Protein AF-A0A2E2AW24-F1 (afdb_monomer)

Nearest PDB structures (foldseek):
  3zg1-assembly1_D  TM=6.190E-01  e=4.604E-01  Cupriavidus metallidurans CH34

Mean predicted aligned error: 17.94 Å

Secondary structure (DSSP, 8-state):
-------------------------PPP----------------------------------S-----S-HHHHHHHHHHHHHHHHHHHHT--HHHHHHHHHHHHHHHHHHHHHHHHHHTTTS-TTS-SS--SS----HHHHHHHHHHHHHHSTT--HHHHHHHHHHHHHHHHHHHHHHHHHHHHHHTT--HHHHHHHHHTTS--

Solvent-accessible surface area (backbone atoms only — not comparable to full-atom values): 13536 Å² total; per-residue (Å²): 140,79,87,85,88,80,90,82,83,84,84,77,87,90,80,79,84,84,80,80,79,81,80,87,79,85,83,86,80,82,93,76,90,89,87,82,89,83,89,84,82,89,88,90,90,85,90,84,89,91,78,91,78,87,77,93,71,96,65,89,78,67,102,70,80,79,89,72,67,55,70,62,60,52,47,52,54,49,48,51,56,50,49,53,53,47,40,62,72,50,70,54,53,76,72,57,38,68,63,45,49,64,42,53,50,50,31,53,49,44,50,48,55,63,49,47,46,62,57,62,78,76,74,49,97,84,66,79,89,85,72,80,80,83,75,84,67,52,69,42,40,46,27,43,50,52,32,48,52,46,72,70,38,85,86,58,48,72,67,60,49,49,55,30,49,51,48,28,51,52,32,46,55,49,53,52,52,53,36,51,52,40,44,50,65,41,53,78,77,47,54,72,70,40,48,53,50,34,34,76,70,64,73,42,131

Foldseek 3Di:
DDDDDDDDDDDDDPDDDPPDDDDDDDDDDDDDDDDDDDDDDDDDDDDDDDDDDDDPDPDDDDPPPDPPDDPVVVVVVVVVVVLVVLCVQQVDDPVLCVVLVVLLVQLVVLVCLLVVLVPVVPDPPDDDPPPPPDPDRDQLNVLSVLLVVLVPDPPRDPVSNVVSVVSNVVSNVVSVVSSVVSLVVSVVSGDPSSQVSCVVVVSHD

Structure (mmCIF, N/CA/C/O backbone):
data_AF-A0A2E2AW24-F1
#
_entry.id   AF-A0A2E2AW24-F1
#
loop_
_atom_site.group_PDB
_atom_site.id
_atom_site.type_symbol
_atom_site.label_atom_id
_atom_site.label_alt_id
_atom_site.label_comp_id
_atom_site.label_asym_id
_atom_site.label_entity_id
_atom_site.label_seq_id
_atom_site.pdbx_PDB_ins_code
_atom_site.Cartn_x
_atom_site.Cartn_y
_atom_site.Cartn_z
_atom_site.occupancy
_atom_site.B_iso_or_equiv
_atom_site.auth_seq_id
_atom_site.auth_comp_id
_atom_site.auth_asym_id
_atom_site.auth_atom_id
_atom_site.pdbx_PDB_model_num
ATOM 1 N N . MET A 1 1 ? -48.166 -56.584 35.765 1.00 41.47 1 MET A N 1
ATOM 2 C CA . MET A 1 1 ? -47.060 -56.767 34.792 1.00 41.47 1 MET A CA 1
ATOM 3 C C . MET A 1 1 ? -47.569 -56.287 33.434 1.00 41.47 1 MET A C 1
ATOM 5 O O . MET A 1 1 ? -48.697 -56.626 33.133 1.00 41.47 1 MET A O 1
ATOM 9 N N . ASN A 1 2 ? -46.932 -55.487 32.580 1.00 39.81 2 ASN A N 1
ATOM 10 C CA . ASN A 1 2 ? -45.583 -54.934 32.447 1.00 39.81 2 ASN A CA 1
ATOM 11 C C . ASN A 1 2 ? -45.706 -53.703 31.509 1.00 39.81 2 ASN A C 1
ATOM 13 O O . ASN A 1 2 ? -46.479 -53.765 30.555 1.00 39.81 2 ASN A O 1
ATOM 17 N N . ARG A 1 3 ? -44.954 -52.611 31.726 1.00 47.81 3 ARG A N 1
ATOM 18 C CA . ARG A 1 3 ? -44.689 -51.611 30.659 1.00 47.81 3 ARG A CA 1
ATOM 19 C C . ARG A 1 3 ? -43.674 -52.206 29.661 1.00 47.81 3 ARG A C 1
ATOM 21 O O . ARG A 1 3 ? -42.929 -53.103 30.056 1.00 47.81 3 ARG A O 1
ATOM 28 N N . PRO A 1 4 ? -43.585 -51.694 28.418 1.00 53.16 4 PRO A N 1
ATOM 29 C CA . PRO A 1 4 ? -42.533 -50.703 28.180 1.00 53.16 4 PRO A CA 1
ATOM 30 C C . PRO A 1 4 ? -42.892 -49.554 27.222 1.00 53.16 4 PRO A C 1
ATOM 32 O O . PRO A 1 4 ? -43.735 -49.637 26.336 1.00 53.16 4 PRO A O 1
ATOM 35 N N . ILE A 1 5 ? -42.167 -48.467 27.462 1.00 52.28 5 ILE A N 1
ATOM 36 C CA . ILE A 1 5 ? -42.097 -47.204 26.734 1.00 52.28 5 ILE A CA 1
ATOM 37 C C . ILE A 1 5 ? -41.117 -47.384 25.569 1.00 52.28 5 ILE A C 1
ATOM 39 O O . ILE A 1 5 ? -39.998 -47.833 25.804 1.00 52.28 5 ILE A O 1
ATOM 43 N N . THR A 1 6 ? -41.463 -46.945 24.356 1.00 57.50 6 THR A N 1
ATOM 44 C CA . THR A 1 6 ? -40.456 -46.616 23.333 1.00 57.50 6 THR A CA 1
ATOM 45 C C . THR A 1 6 ? -40.821 -45.305 22.646 1.00 57.50 6 THR A C 1
ATOM 47 O O . THR A 1 6 ? -41.702 -45.253 21.788 1.00 57.50 6 THR A O 1
ATOM 50 N N . MET A 1 7 ? -40.131 -44.236 23.045 1.00 46.56 7 MET A N 1
ATOM 51 C CA . MET A 1 7 ? -40.076 -42.972 22.318 1.00 46.56 7 MET A CA 1
ATOM 52 C C . MET A 1 7 ? -39.298 -43.187 21.014 1.00 46.56 7 MET A C 1
ATOM 54 O O . MET A 1 7 ? -38.155 -43.637 21.045 1.00 46.56 7 MET A O 1
ATOM 58 N N . LYS A 1 8 ? -39.901 -42.840 19.876 1.00 50.47 8 LYS A N 1
ATOM 59 C CA . LYS A 1 8 ? -39.198 -42.665 18.601 1.00 50.47 8 LYS A CA 1
ATOM 60 C C . LYS A 1 8 ? -39.159 -41.168 18.306 1.00 50.47 8 LYS A C 1
ATOM 62 O O . LYS A 1 8 ? -40.176 -40.560 17.988 1.00 50.47 8 LYS A O 1
ATOM 67 N N . THR A 1 9 ? -37.990 -40.571 18.482 1.00 56.28 9 THR A N 1
ATOM 68 C CA . THR A 1 9 ? -37.665 -39.197 18.093 1.00 56.28 9 THR A CA 1
ATOM 69 C C . THR A 1 9 ? -37.723 -39.048 16.566 1.00 56.28 9 THR A C 1
ATOM 71 O O . THR A 1 9 ? -37.142 -39.878 15.863 1.00 56.28 9 THR A O 1
ATOM 74 N N . PRO A 1 10 ? -38.367 -38.004 16.015 1.00 56.03 10 PRO A N 1
ATOM 75 C CA . PRO A 1 10 ? -38.253 -37.693 14.596 1.00 56.03 10 PRO A CA 1
ATOM 76 C C . PRO A 1 10 ? -36.939 -36.952 14.304 1.00 56.03 10 PRO A C 1
ATOM 78 O O . PRO A 1 10 ? -36.642 -35.901 14.872 1.00 56.03 10 PRO A O 1
ATOM 81 N N . VAL A 1 11 ? -36.154 -37.524 13.391 1.00 54.34 11 VAL A N 1
ATOM 82 C CA . VAL A 1 11 ? -34.937 -36.944 12.813 1.00 54.34 11 VAL A CA 1
ATOM 83 C C . VAL A 1 11 ? -35.338 -35.812 11.861 1.00 54.34 11 VAL A C 1
ATOM 85 O O . VAL A 1 11 ? -35.958 -36.048 10.829 1.00 54.34 11 VAL A O 1
ATOM 88 N N . GLN A 1 12 ? -34.988 -34.576 12.214 1.00 53.19 12 GLN A N 1
ATOM 89 C CA . GLN A 1 12 ? -35.114 -33.395 11.353 1.00 53.19 12 GLN A CA 1
ATOM 90 C C . GLN A 1 12 ? -33.962 -33.370 10.328 1.00 53.19 12 GLN A C 1
ATOM 92 O O . GLN A 1 12 ? -32.799 -33.418 10.746 1.00 53.19 12 GLN A O 1
ATOM 97 N N . PRO A 1 13 ? -34.211 -33.250 9.010 1.00 56.88 13 PRO A N 1
ATOM 98 C CA . PRO A 1 13 ? -33.138 -33.059 8.042 1.00 56.88 13 PRO A CA 1
ATOM 99 C C . PRO A 1 13 ? -32.605 -31.617 8.089 1.00 56.88 13 PRO A C 1
ATOM 101 O O . PRO A 1 13 ? -33.242 -30.660 7.651 1.00 56.88 13 PRO A O 1
ATOM 104 N N . ARG A 1 14 ? -31.384 -31.474 8.611 1.00 55.41 14 ARG A N 1
ATOM 105 C CA . ARG A 1 14 ? -30.547 -30.272 8.531 1.00 55.41 14 ARG A CA 1
ATOM 106 C C . ARG A 1 14 ? -29.918 -30.212 7.136 1.00 55.41 14 ARG A C 1
ATOM 108 O O . ARG A 1 14 ? -28.952 -30.927 6.905 1.00 55.41 14 ARG A O 1
ATOM 115 N N . ASN A 1 15 ? -30.482 -29.410 6.229 1.00 51.44 15 ASN A N 1
ATOM 116 C CA . ASN A 1 15 ? -29.765 -28.656 5.181 1.00 51.44 15 ASN A CA 1
ATOM 117 C C . ASN A 1 15 ? -30.745 -28.057 4.160 1.00 51.44 15 ASN A C 1
ATOM 119 O O . ASN A 1 15 ? -31.150 -28.716 3.206 1.00 51.44 15 ASN A O 1
ATOM 123 N N . GLN A 1 16 ? -31.053 -26.769 4.309 1.00 50.38 16 GLN A N 1
ATOM 124 C CA . GLN A 1 16 ? -31.459 -25.927 3.184 1.00 50.38 16 GLN A CA 1
ATOM 125 C C . GLN A 1 16 ? -30.466 -24.764 3.074 1.00 50.38 16 GLN A C 1
ATOM 127 O O . GLN A 1 16 ? -30.304 -24.028 4.051 1.00 50.38 16 GLN A O 1
ATOM 132 N N . PRO A 1 17 ? -29.781 -24.565 1.933 1.00 51.19 17 PRO A N 1
ATOM 133 C CA . PRO A 1 17 ? -28.984 -23.367 1.732 1.00 51.19 17 PRO A CA 1
ATOM 134 C C . PRO A 1 17 ? -29.911 -22.187 1.416 1.00 51.19 17 PRO A C 1
ATOM 136 O O . PRO A 1 17 ? -30.639 -22.189 0.422 1.00 51.19 17 PRO A O 1
ATOM 139 N N . LEU A 1 18 ? -29.865 -21.165 2.274 1.00 51.75 18 LEU A N 1
ATOM 140 C CA . LEU A 1 18 ? -30.539 -19.884 2.080 1.00 51.75 18 LEU A CA 1
ATOM 141 C C . LEU A 1 18 ? -30.016 -19.221 0.798 1.00 51.75 18 LEU A C 1
ATOM 143 O O . LEU A 1 18 ? -28.929 -18.645 0.767 1.00 51.75 18 LEU A O 1
ATOM 147 N N . ARG A 1 19 ? -30.803 -19.299 -0.277 1.00 47.69 19 ARG A N 1
ATOM 148 C CA . ARG A 1 19 ? -30.601 -18.514 -1.498 1.00 47.69 19 ARG A CA 1
ATOM 149 C C . ARG A 1 19 ? -30.912 -17.046 -1.201 1.00 47.69 19 ARG A C 1
ATOM 151 O O . ARG A 1 19 ? -32.042 -16.599 -1.367 1.00 47.69 19 ARG A O 1
ATOM 158 N N . PHE A 1 20 ? -29.904 -16.293 -0.768 1.00 49.16 20 PHE A N 1
ATOM 159 C CA . PHE A 1 20 ? -29.981 -14.836 -0.685 1.00 49.16 20 PHE A CA 1
ATOM 160 C C . PHE A 1 20 ? -29.919 -14.234 -2.093 1.00 49.16 20 PHE A C 1
ATOM 162 O O . PHE A 1 20 ? -28.856 -14.109 -2.700 1.00 49.16 20 PHE A O 1
ATOM 169 N N . GLN A 1 21 ? -31.087 -13.874 -2.625 1.00 47.72 21 GLN A N 1
ATOM 170 C CA . GLN A 1 21 ? -31.209 -13.069 -3.835 1.00 47.72 21 GLN A CA 1
ATOM 171 C C . GLN A 1 21 ? -30.874 -11.606 -3.512 1.00 47.72 21 GLN A C 1
ATOM 173 O O . GLN A 1 21 ? -31.675 -10.893 -2.911 1.00 47.72 21 GLN A O 1
ATOM 178 N N . TRP A 1 22 ? -29.702 -11.135 -3.937 1.00 40.66 22 TRP A N 1
ATOM 179 C CA . TRP A 1 22 ? -29.380 -9.708 -3.939 1.00 40.66 22 TRP A CA 1
ATOM 180 C C . TRP A 1 22 ? -30.033 -9.036 -5.154 1.00 40.66 22 TRP A C 1
ATOM 182 O O . TRP A 1 22 ? -29.523 -9.108 -6.274 1.00 40.66 22 TRP A O 1
ATOM 192 N N . ARG A 1 23 ? -31.169 -8.359 -4.949 1.00 47.56 23 ARG A N 1
ATOM 193 C CA . ARG A 1 23 ? -31.685 -7.386 -5.924 1.00 47.56 23 ARG A CA 1
ATOM 194 C C . ARG A 1 23 ? -30.818 -6.125 -5.864 1.00 47.56 23 ARG A C 1
ATOM 196 O O . ARG A 1 23 ? -30.729 -5.460 -4.839 1.00 47.56 23 ARG A O 1
ATOM 203 N N . LYS A 1 24 ? -30.189 -5.816 -7.001 1.00 54.41 24 LYS A N 1
ATOM 204 C CA . LYS A 1 24 ? -29.563 -4.533 -7.352 1.00 54.41 24 LYS A CA 1
ATOM 205 C C . LYS A 1 24 ? -30.514 -3.362 -7.094 1.00 54.41 24 LYS A C 1
ATOM 207 O O . LYS A 1 24 ? -31.562 -3.319 -7.727 1.00 54.41 24 LYS A O 1
ATOM 212 N N . THR A 1 25 ? -30.045 -2.347 -6.369 1.00 43.47 25 THR A N 1
ATOM 213 C CA . THR A 1 25 ? -30.321 -0.932 -6.680 1.00 43.47 25 THR A CA 1
ATOM 214 C C . THR A 1 25 ? -29.119 -0.079 -6.263 1.00 43.47 25 THR A C 1
ATOM 216 O O . THR A 1 25 ? -29.003 0.339 -5.115 1.00 43.47 25 THR A O 1
ATOM 219 N N . MET A 1 26 ? -28.202 0.169 -7.202 1.00 37.47 26 MET A N 1
ATOM 220 C CA . MET A 1 26 ? -27.245 1.271 -7.082 1.00 37.47 26 MET A CA 1
ATOM 221 C C . MET A 1 26 ? -27.975 2.584 -7.382 1.00 37.47 26 MET A C 1
ATOM 223 O O . MET A 1 26 ? -28.501 2.750 -8.483 1.00 37.47 26 MET A O 1
ATOM 227 N N . SER A 1 27 ? -27.973 3.515 -6.428 1.00 43.72 27 SER A N 1
ATOM 228 C CA . SER A 1 27 ? -28.293 4.920 -6.684 1.00 43.72 27 SER A CA 1
ATOM 229 C C . SER A 1 27 ? -27.033 5.626 -7.186 1.00 43.72 27 SER A C 1
ATOM 231 O O . SER A 1 27 ? -25.997 5.625 -6.525 1.00 43.72 27 SER A O 1
ATOM 233 N N . LYS A 1 28 ? -27.122 6.183 -8.394 1.00 42.69 28 LYS A N 1
ATOM 234 C CA . LYS A 1 28 ? -26.091 7.002 -9.033 1.00 42.69 28 LYS A CA 1
ATOM 235 C C . LYS A 1 28 ? -26.111 8.393 -8.404 1.00 42.69 28 LYS A C 1
ATOM 237 O O . LYS A 1 28 ? -27.127 9.076 -8.504 1.00 42.69 28 LYS A O 1
ATOM 242 N N . SER A 1 29 ? -24.987 8.873 -7.877 1.00 39.34 29 SER A N 1
ATOM 243 C CA . SER A 1 29 ? -24.841 10.310 -7.628 1.00 39.34 29 SER A CA 1
ATOM 244 C C . SER A 1 29 ? -23.389 10.797 -7.645 1.00 39.34 29 SER A C 1
ATOM 246 O O . SER A 1 29 ? -22.651 10.613 -6.686 1.00 39.34 29 SER A O 1
ATOM 248 N N . LYS A 1 30 ? -23.088 11.505 -8.745 1.00 43.19 30 LYS A N 1
ATOM 249 C CA . LYS A 1 30 ? -22.290 12.741 -8.857 1.00 43.19 30 LYS A CA 1
ATOM 250 C C . LYS A 1 30 ? -20.762 12.627 -8.718 1.00 43.19 30 LYS A C 1
ATOM 252 O O . LYS A 1 30 ? -20.174 12.950 -7.696 1.00 43.19 30 LYS A O 1
ATOM 257 N N . PHE A 1 31 ? -20.139 12.273 -9.843 1.00 43.28 31 PHE A N 1
ATOM 258 C CA . PHE 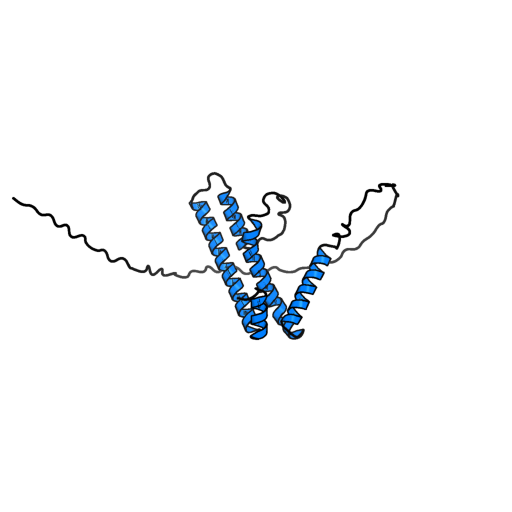A 1 31 ? -18.788 12.699 -10.216 1.00 43.28 31 PHE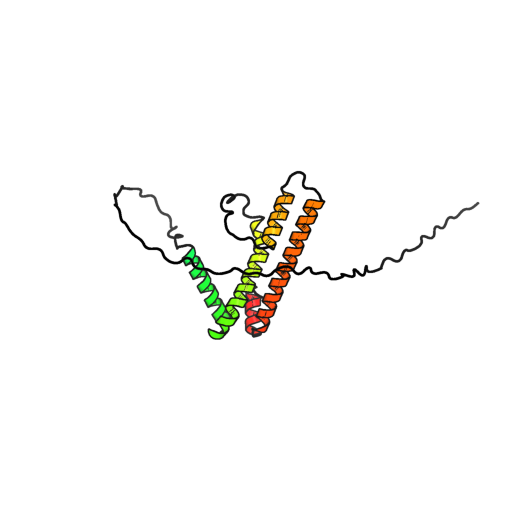 A CA 1
ATOM 259 C C . PHE A 1 31 ? -18.830 14.155 -10.709 1.00 43.28 31 PHE A C 1
ATOM 261 O O . PHE A 1 31 ? -19.366 14.406 -11.784 1.00 43.28 31 PHE A O 1
ATOM 268 N N . THR A 1 32 ? -18.244 15.080 -9.953 1.00 40.88 32 THR A N 1
ATOM 269 C CA . THR A 1 32 ? -17.770 16.407 -10.403 1.00 40.88 32 THR A CA 1
ATOM 270 C C . THR A 1 32 ? -16.652 16.808 -9.432 1.00 40.88 32 THR A C 1
ATOM 272 O O . THR A 1 32 ? -16.916 16.989 -8.250 1.00 40.88 32 THR A O 1
ATOM 275 N N . ALA A 1 33 ? -15.382 16.629 -9.799 1.00 34.41 33 ALA A N 1
ATOM 276 C CA . ALA A 1 33 ? -14.537 17.632 -10.458 1.00 34.41 33 ALA A CA 1
ATOM 277 C C . ALA A 1 33 ? -14.083 18.759 -9.510 1.00 34.41 33 ALA A C 1
ATOM 279 O O . ALA A 1 33 ? -14.847 19.676 -9.250 1.00 34.41 33 ALA A O 1
ATOM 280 N N . MET A 1 34 ? -12.829 18.693 -9.046 1.00 32.31 34 MET A N 1
ATOM 281 C CA . MET A 1 34 ? -11.896 19.832 -8.990 1.00 32.31 34 MET A CA 1
ATOM 282 C C . MET A 1 34 ? -10.541 19.363 -8.451 1.00 32.31 34 MET A C 1
ATOM 284 O O . MET A 1 34 ? -10.350 19.152 -7.258 1.00 32.31 34 MET A O 1
ATOM 288 N N . SER A 1 35 ? -9.602 19.189 -9.371 1.00 34.38 35 SER A N 1
ATOM 289 C CA . SER A 1 35 ? -8.172 19.085 -9.116 1.00 34.38 35 SER A CA 1
ATOM 290 C C . SER A 1 35 ? -7.525 20.110 -10.035 1.00 34.38 35 SER A C 1
ATOM 292 O O . SER A 1 35 ? -7.690 19.997 -11.247 1.00 34.38 35 SER A O 1
ATOM 294 N N . LEU A 1 36 ? -6.851 21.118 -9.479 1.00 36.19 36 LEU A N 1
ATOM 295 C CA . LEU A 1 36 ? -5.774 21.814 -10.178 1.00 36.19 36 LEU A CA 1
ATOM 296 C C . LEU A 1 36 ? -4.892 22.580 -9.182 1.00 36.19 36 LEU A C 1
ATOM 298 O O . LEU A 1 36 ? -5.341 23.483 -8.482 1.00 36.19 36 LEU A O 1
ATOM 302 N N . CYS A 1 37 ? -3.631 22.153 -9.126 1.00 30.28 37 CYS A N 1
ATOM 303 C CA . CYS A 1 37 ? -2.499 22.833 -8.514 1.00 30.28 37 CYS A CA 1
ATOM 304 C C . CYS A 1 37 ? -2.303 24.245 -9.082 1.00 30.28 37 CYS A C 1
ATOM 306 O O . CYS A 1 37 ? -2.488 24.435 -10.279 1.00 30.28 37 CYS A O 1
ATOM 308 N N . ALA A 1 38 ? -1.777 25.163 -8.268 1.00 36.84 38 ALA A N 1
ATOM 309 C CA . ALA A 1 38 ? -0.500 25.844 -8.536 1.00 36.84 38 ALA A CA 1
ATOM 310 C C . ALA A 1 38 ? -0.245 26.938 -7.484 1.00 36.84 38 ALA A C 1
ATOM 312 O O . ALA A 1 38 ? -0.707 28.068 -7.602 1.00 36.84 38 ALA A O 1
ATOM 313 N N . LEU A 1 39 ? 0.532 26.583 -6.461 1.00 44.00 39 LEU A N 1
ATOM 314 C CA . LEU A 1 39 ? 1.359 27.514 -5.696 1.00 44.00 39 LEU A CA 1
ATOM 315 C C . LEU A 1 39 ? 2.673 27.682 -6.467 1.00 44.00 39 LEU A C 1
ATOM 317 O O . LEU A 1 39 ? 3.335 26.678 -6.727 1.00 44.00 39 LEU A O 1
ATOM 321 N N . LEU A 1 40 ? 3.068 28.915 -6.797 1.00 36.53 40 LEU A N 1
ATOM 322 C CA . LEU A 1 40 ? 4.421 29.233 -7.261 1.00 36.53 40 LEU A CA 1
ATOM 323 C C . LEU A 1 40 ? 4.917 30.576 -6.695 1.00 36.53 40 LEU A C 1
ATOM 325 O O . LEU A 1 40 ? 4.264 31.605 -6.835 1.00 36.53 40 LEU A O 1
ATOM 329 N N . CYS A 1 41 ? 6.136 30.490 -6.147 1.00 33.44 41 CYS A N 1
ATOM 330 C CA . CYS A 1 41 ? 7.214 31.490 -6.124 1.00 33.44 41 CYS A CA 1
ATOM 331 C C . CYS A 1 41 ? 7.256 32.593 -5.043 1.00 33.44 41 CYS A C 1
ATOM 333 O O . CYS A 1 41 ? 6.843 33.730 -5.230 1.00 33.44 41 CYS A O 1
ATOM 335 N N . VAL A 1 42 ? 7.915 32.203 -3.942 1.00 48.97 42 VAL A N 1
ATOM 336 C CA . VAL A 1 42 ? 9.020 32.860 -3.195 1.00 48.97 42 VAL A CA 1
ATOM 337 C C . VAL A 1 42 ? 9.757 34.011 -3.908 1.00 48.97 42 VAL A C 1
ATOM 339 O O . VAL A 1 42 ? 10.064 33.851 -5.082 1.00 48.97 42 VAL A O 1
ATOM 342 N N . LEU A 1 43 ? 10.167 35.049 -3.144 1.00 39.09 43 LEU A N 1
ATOM 343 C CA . LEU A 1 43 ? 11.412 35.868 -3.256 1.00 39.09 43 LEU A CA 1
ATOM 344 C C . LEU A 1 43 ? 11.570 36.751 -1.972 1.00 39.09 43 LEU A C 1
ATOM 346 O O . LEU A 1 43 ? 10.755 37.635 -1.746 1.00 39.09 43 LEU A O 1
ATOM 350 N N . THR A 1 44 ? 12.337 36.341 -0.943 1.00 43.44 44 THR A N 1
ATOM 351 C CA . THR A 1 44 ? 13.721 36.736 -0.519 1.00 43.44 44 THR A CA 1
ATOM 352 C C . THR A 1 44 ? 13.982 38.179 -0.026 1.00 43.44 44 THR A C 1
ATOM 354 O O . THR A 1 44 ? 13.825 39.109 -0.807 1.00 43.44 44 THR A O 1
ATOM 357 N N . ALA A 1 45 ? 14.565 38.314 1.190 1.00 37.12 45 ALA A N 1
ATOM 358 C CA . ALA A 1 45 ? 15.899 38.911 1.500 1.00 37.12 45 ALA A CA 1
ATOM 359 C C . ALA A 1 45 ? 15.983 39.797 2.781 1.00 37.12 45 ALA A C 1
ATOM 361 O O . ALA A 1 45 ? 15.111 40.623 3.021 1.00 37.12 45 ALA A O 1
ATOM 362 N N . GLY A 1 46 ? 17.098 39.678 3.536 1.00 39.19 46 GLY A N 1
ATOM 363 C CA . GLY A 1 46 ? 17.604 40.664 4.529 1.00 39.19 46 GLY A CA 1
ATOM 364 C C . GLY A 1 46 ? 18.006 40.065 5.897 1.00 39.19 46 GLY A C 1
ATOM 365 O O . GLY A 1 46 ? 17.150 39.905 6.753 1.00 39.19 46 GLY A O 1
ATOM 366 N N . ILE A 1 47 ? 19.199 39.469 6.069 1.00 47.12 47 ILE A N 1
ATOM 367 C CA . ILE A 1 47 ? 20.477 40.021 6.610 1.00 47.12 47 ILE A CA 1
ATOM 368 C C . ILE A 1 47 ? 20.391 40.615 8.036 1.00 47.12 47 ILE A C 1
ATOM 370 O O . ILE A 1 47 ? 19.751 41.641 8.232 1.00 47.12 47 ILE A O 1
ATOM 374 N N . GLY A 1 48 ? 21.167 40.064 8.990 1.00 37.47 48 GLY A N 1
ATOM 375 C CA . GLY A 1 48 ? 21.526 40.786 10.222 1.00 37.47 48 GLY A CA 1
ATOM 376 C C . GLY A 1 48 ? 22.235 39.993 11.337 1.00 37.47 48 GLY A C 1
ATOM 377 O O . GLY A 1 48 ? 21.577 39.316 12.112 1.00 37.47 48 GLY A O 1
ATOM 378 N N . LEU A 1 49 ? 23.553 40.214 11.449 1.00 49.50 49 LEU A N 1
ATOM 379 C CA . LEU A 1 49 ? 24.426 40.197 12.644 1.00 49.50 49 LEU A CA 1
ATOM 380 C C . LEU A 1 49 ? 24.744 38.894 13.418 1.00 49.50 49 LEU A C 1
ATOM 382 O O . LEU A 1 49 ? 23.914 38.300 14.098 1.00 49.50 49 LEU A O 1
ATOM 386 N N . GLN A 1 50 ? 26.044 38.567 13.429 1.00 39.41 50 GLN A N 1
ATOM 387 C CA . GLN A 1 50 ? 26.715 37.647 14.352 1.00 39.41 50 GLN A CA 1
ATOM 388 C C . GLN A 1 50 ? 27.256 38.380 15.595 1.00 39.41 50 GLN A C 1
ATOM 390 O O . GLN A 1 50 ? 27.878 39.435 15.480 1.00 39.41 50 GLN A O 1
ATOM 395 N N . LEU A 1 51 ? 27.114 37.749 16.763 1.00 43.38 51 LEU A N 1
ATOM 396 C CA . LEU A 1 51 ? 27.943 37.955 17.956 1.00 43.38 51 LEU A CA 1
ATOM 397 C C . LEU A 1 51 ? 28.514 36.581 18.361 1.00 43.38 51 LEU A C 1
ATOM 399 O O . LEU A 1 51 ? 27.732 35.634 18.462 1.00 43.38 51 LEU A O 1
ATOM 403 N N . PRO A 1 52 ? 29.831 36.422 18.593 1.00 43.88 52 PRO A N 1
ATOM 404 C CA . PRO A 1 52 ? 30.381 35.169 19.092 1.00 43.88 52 PRO A CA 1
ATOM 405 C C . PRO A 1 52 ? 30.281 35.145 20.622 1.00 43.88 52 PRO A C 1
ATOM 407 O O . PRO A 1 52 ? 31.040 35.821 21.314 1.00 43.88 52 PRO A O 1
ATOM 410 N N . THR A 1 53 ? 29.356 34.360 21.173 1.00 46.97 53 THR A N 1
ATOM 411 C CA . THR A 1 53 ? 29.416 33.964 22.584 1.00 46.97 53 THR A CA 1
ATOM 412 C C . THR A 1 53 ? 30.213 32.671 22.709 1.00 46.97 53 THR A C 1
ATOM 414 O O . THR A 1 53 ? 29.926 31.651 22.084 1.00 46.97 53 THR A O 1
ATOM 417 N N . ALA A 1 54 ? 31.273 32.752 23.507 1.00 46.00 54 ALA A N 1
ATOM 418 C CA . ALA A 1 54 ? 32.158 31.656 23.843 1.00 46.00 54 ALA A CA 1
ATOM 419 C C . ALA A 1 54 ? 31.395 30.486 24.485 1.00 46.00 54 ALA A C 1
ATOM 421 O O . ALA A 1 54 ? 30.647 30.674 25.442 1.00 46.00 54 ALA A O 1
ATOM 422 N N . THR A 1 55 ? 31.665 29.266 24.021 1.00 47.88 55 THR A N 1
ATOM 423 C CA . THR A 1 55 ? 31.480 28.056 24.827 1.00 47.88 55 THR A CA 1
ATOM 424 C C . THR A 1 55 ? 32.756 27.227 24.757 1.00 47.88 55 THR A C 1
ATOM 426 O O . THR A 1 55 ? 33.004 26.471 23.825 1.00 47.88 55 THR A O 1
ATOM 429 N N . ALA A 1 56 ? 33.598 27.395 25.775 1.00 48.34 56 ALA A N 1
ATOM 430 C CA . ALA A 1 56 ? 34.507 26.344 26.186 1.00 48.34 56 ALA A CA 1
ATOM 431 C C . ALA A 1 56 ? 33.658 25.278 26.888 1.00 48.34 56 ALA A C 1
ATOM 433 O O . ALA A 1 56 ? 33.173 25.503 27.994 1.00 48.34 56 ALA A O 1
ATOM 434 N N . GLN A 1 57 ? 33.442 24.134 26.243 1.00 42.62 57 GLN A N 1
ATOM 435 C CA . GLN A 1 57 ? 33.106 22.908 26.957 1.00 42.62 57 GLN A CA 1
ATOM 436 C C . GLN A 1 57 ? 33.623 21.705 26.175 1.00 42.62 57 GLN A C 1
ATOM 438 O O . GLN A 1 57 ? 32.916 21.053 25.411 1.00 42.62 57 GLN A O 1
ATOM 443 N N . GLU A 1 58 ? 34.895 21.423 26.425 1.00 45.72 58 GLU A N 1
ATOM 444 C CA . GLU A 1 58 ? 35.491 20.106 26.298 1.00 45.72 58 GLU A CA 1
ATOM 445 C C . GLU A 1 58 ? 34.657 19.111 27.118 1.00 45.72 58 GLU A C 1
ATOM 447 O O . GLU A 1 58 ? 34.733 19.035 28.344 1.00 45.72 58 GLU A O 1
ATOM 452 N N . ARG A 1 59 ? 33.781 18.383 26.429 1.00 39.25 59 ARG A N 1
ATOM 453 C CA . ARG A 1 59 ? 33.137 17.171 26.930 1.00 39.25 59 ARG A CA 1
ATOM 454 C C . ARG A 1 59 ? 33.134 16.156 25.803 1.00 39.25 59 ARG A C 1
ATOM 456 O O . ARG A 1 59 ? 32.237 16.157 24.971 1.00 39.25 59 ARG A O 1
ATOM 463 N N . ASN A 1 60 ? 34.183 15.337 25.792 1.00 42.72 60 ASN A N 1
ATOM 464 C CA . ASN A 1 60 ? 34.152 13.915 25.456 1.00 42.72 60 ASN A CA 1
ATOM 465 C C . ASN A 1 60 ? 32.971 13.498 24.551 1.00 42.72 60 ASN A C 1
ATOM 467 O O . ASN A 1 60 ? 31.967 12.958 25.020 1.00 42.72 60 ASN A O 1
ATOM 471 N N . ALA A 1 61 ? 33.077 13.798 23.255 1.00 41.94 61 ALA A N 1
ATOM 472 C CA . ALA A 1 61 ? 32.155 13.297 22.250 1.00 41.94 61 ALA A CA 1
ATOM 473 C C . ALA A 1 61 ? 32.591 11.873 21.887 1.00 41.94 61 ALA A C 1
ATOM 475 O O . ALA A 1 61 ? 33.552 11.673 21.145 1.00 41.94 61 ALA A O 1
ATOM 476 N N . GLY A 1 62 ? 31.898 10.875 22.440 1.00 42.88 62 GLY A N 1
ATOM 477 C CA . GLY A 1 62 ? 32.011 9.496 21.975 1.00 42.88 62 GLY A CA 1
ATOM 478 C C . GLY A 1 62 ? 31.702 9.388 20.471 1.00 42.88 62 GLY A C 1
ATOM 479 O O . GLY A 1 62 ? 31.100 10.302 19.902 1.00 42.88 62 GLY A O 1
ATOM 480 N N . PRO A 1 63 ? 32.092 8.288 19.803 1.00 45.19 63 PRO A N 1
ATOM 481 C CA . PRO A 1 63 ? 31.850 8.079 18.377 1.00 45.19 63 PRO A CA 1
ATOM 482 C C . PRO A 1 63 ? 30.345 7.942 18.091 1.00 45.19 63 PRO A C 1
ATOM 484 O O . PRO A 1 63 ? 29.776 6.857 18.030 1.00 45.19 63 PRO A O 1
ATOM 487 N N . GLY A 1 64 ? 29.695 9.089 17.941 1.00 49.16 64 GLY A N 1
ATOM 488 C CA . GLY A 1 64 ? 28.296 9.275 17.581 1.00 49.16 64 GLY A CA 1
ATOM 489 C C . GLY A 1 64 ? 28.153 10.492 16.671 1.00 49.16 64 GLY A C 1
ATOM 490 O O . GLY A 1 64 ? 27.221 11.273 16.829 1.00 49.16 64 GLY A O 1
ATOM 491 N N . GLY A 1 65 ? 29.119 10.682 15.769 1.00 42.78 65 GLY A N 1
ATOM 492 C CA . GLY A 1 65 ? 29.065 11.698 14.726 1.00 42.78 65 GLY A CA 1
ATOM 493 C C . GLY A 1 65 ? 27.964 11.377 13.715 1.00 42.78 65 GLY A C 1
ATOM 494 O O . GLY A 1 65 ? 27.827 10.240 13.268 1.00 42.78 65 GLY A O 1
ATOM 495 N N . ASP A 1 66 ? 27.184 12.400 13.382 1.00 49.34 66 ASP A N 1
ATOM 496 C CA . ASP A 1 66 ? 26.327 12.471 12.201 1.00 49.34 66 ASP A CA 1
ATOM 497 C C . ASP A 1 66 ? 25.222 11.412 12.043 1.00 49.34 66 ASP A C 1
ATOM 499 O O . ASP A 1 66 ? 25.258 10.522 11.195 1.00 49.34 66 ASP A O 1
ATOM 503 N N . ARG A 1 67 ? 24.101 11.617 12.745 1.00 51.09 67 ARG A N 1
ATOM 504 C CA . ARG A 1 67 ? 22.774 11.241 12.203 1.00 51.09 67 ARG A CA 1
ATOM 505 C C . ARG A 1 67 ? 21.969 12.468 11.773 1.00 51.09 67 ARG A C 1
ATOM 507 O O . ARG A 1 67 ? 20.750 12.493 11.902 1.00 51.09 67 ARG A O 1
ATOM 514 N N . GLY A 1 68 ? 22.674 13.483 11.279 1.00 45.94 68 GLY A N 1
ATOM 515 C CA . GLY A 1 68 ? 22.132 14.768 10.840 1.00 45.94 68 GLY A CA 1
ATOM 516 C C . GLY A 1 68 ? 22.053 14.939 9.323 1.00 45.94 68 GLY A C 1
ATOM 517 O O . GLY A 1 68 ? 21.951 16.066 8.858 1.00 45.94 68 GLY A O 1
ATOM 518 N N . GLY A 1 69 ? 22.098 13.866 8.527 1.00 57.31 69 GLY A N 1
ATOM 519 C CA . GLY A 1 69 ? 21.709 13.981 7.120 1.00 57.31 69 GLY A CA 1
ATOM 520 C C . GLY A 1 69 ? 20.245 14.419 7.037 1.00 57.31 69 GLY A C 1
ATOM 521 O O . GLY A 1 69 ? 19.408 13.835 7.734 1.00 57.31 69 GLY A O 1
ATOM 522 N N . ASN A 1 70 ? 19.937 15.428 6.211 1.00 72.25 70 ASN A N 1
ATOM 523 C CA . ASN A 1 70 ? 18.568 15.876 5.954 1.00 72.25 70 ASN A CA 1
ATOM 524 C C . ASN A 1 70 ? 17.674 14.637 5.756 1.00 72.25 70 ASN A C 1
ATOM 526 O O . ASN A 1 70 ? 17.964 13.763 4.937 1.00 72.25 70 ASN A O 1
ATOM 530 N N . ARG A 1 71 ? 16.629 14.491 6.579 1.00 69.75 71 ARG A N 1
ATOM 531 C CA . ARG A 1 71 ? 15.785 13.281 6.612 1.00 69.75 71 ARG A CA 1
ATOM 532 C C . ARG A 1 71 ? 15.188 12.978 5.237 1.00 69.75 71 ARG A C 1
ATOM 534 O O . ARG A 1 71 ? 14.917 11.820 4.920 1.00 69.75 71 ARG A O 1
ATOM 541 N N . GLU A 1 72 ? 14.977 14.025 4.453 1.00 73.94 72 GLU A N 1
ATOM 542 C CA . GLU A 1 72 ? 14.544 13.966 3.066 1.00 73.94 72 GLU A CA 1
ATOM 543 C C . GLU A 1 72 ? 15.633 13.399 2.150 1.00 73.94 72 GLU A C 1
ATOM 545 O O . GLU A 1 72 ? 15.389 12.390 1.493 1.00 73.94 72 GLU A O 1
ATOM 550 N N . ASP A 1 73 ? 16.858 13.923 2.208 1.00 83.50 73 ASP A N 1
ATOM 551 C CA . ASP A 1 73 ? 18.004 13.396 1.455 1.00 83.50 73 ASP A CA 1
ATOM 552 C C . ASP A 1 73 ? 18.275 11.924 1.787 1.00 83.50 73 ASP A C 1
ATOM 554 O O . ASP A 1 73 ? 18.563 11.116 0.904 1.00 83.50 73 ASP A O 1
ATOM 558 N N . MET A 1 74 ? 18.151 11.535 3.059 1.00 81.25 74 MET A N 1
ATOM 559 C CA . MET A 1 74 ? 18.310 10.141 3.476 1.00 81.25 74 MET A CA 1
ATOM 560 C C . MET A 1 74 ? 17.220 9.241 2.877 1.00 81.25 74 MET A C 1
ATOM 562 O O . MET A 1 74 ? 17.510 8.114 2.470 1.00 81.25 74 MET A O 1
ATOM 566 N N . ARG A 1 75 ? 15.975 9.731 2.788 1.00 79.69 75 ARG A N 1
ATOM 567 C CA . ARG A 1 75 ? 14.869 9.013 2.135 1.00 79.69 75 ARG A CA 1
ATOM 568 C C . ARG A 1 75 ? 15.081 8.911 0.636 1.00 79.69 75 ARG A C 1
ATOM 570 O O . ARG A 1 75 ? 14.914 7.819 0.106 1.00 79.69 75 ARG A O 1
ATOM 577 N N . ALA A 1 76 ? 15.472 10.000 -0.017 1.00 86.44 76 ALA A N 1
ATOM 578 C CA . ALA A 1 76 ? 15.745 10.024 -1.447 1.00 86.44 76 ALA A CA 1
ATOM 579 C C . ALA A 1 76 ? 16.876 9.049 -1.803 1.00 86.44 76 ALA A C 1
ATOM 581 O O . ALA A 1 76 ? 16.700 8.191 -2.661 1.00 86.44 76 ALA A O 1
ATOM 582 N N . ARG A 1 77 ? 17.989 9.071 -1.057 1.00 88.62 77 ARG A N 1
ATOM 583 C CA . ARG A 1 77 ? 19.104 8.122 -1.236 1.00 88.62 77 ARG A CA 1
ATOM 584 C C . ARG A 1 77 ? 18.696 6.676 -0.975 1.00 88.62 77 ARG A C 1
ATOM 586 O O . ARG A 1 77 ? 19.190 5.761 -1.628 1.00 88.62 77 ARG A O 1
ATOM 593 N N . TRP A 1 78 ? 17.832 6.438 0.011 1.00 85.69 78 TRP A N 1
ATOM 594 C CA . TRP A 1 78 ? 17.315 5.095 0.267 1.00 85.69 78 TRP A CA 1
ATOM 595 C C . TRP A 1 78 ? 16.409 4.616 -0.870 1.00 85.69 78 TRP A C 1
ATOM 597 O O . TRP A 1 78 ? 16.562 3.482 -1.309 1.00 85.69 78 TRP A O 1
ATOM 607 N N . GLN A 1 79 ? 15.526 5.481 -1.375 1.00 83.75 79 GLN A N 1
ATOM 608 C CA . GLN A 1 79 ? 14.661 5.185 -2.517 1.00 83.75 79 GLN A CA 1
ATOM 609 C C . GLN A 1 79 ? 15.482 4.883 -3.769 1.00 83.75 79 GLN A C 1
ATOM 611 O O . GLN A 1 79 ? 15.290 3.820 -4.342 1.00 83.75 79 GLN A O 1
ATOM 616 N N . GLN A 1 80 ? 16.452 5.733 -4.116 1.00 87.69 80 GLN A N 1
ATOM 617 C CA . GLN A 1 80 ? 17.352 5.510 -5.254 1.00 87.69 80 GLN A CA 1
ATOM 618 C C . GLN A 1 80 ? 18.049 4.150 -5.164 1.00 87.69 80 GLN A C 1
ATOM 620 O O . GLN A 1 80 ? 17.937 3.339 -6.071 1.00 87.69 80 GLN A O 1
ATOM 625 N N . ARG A 1 81 ? 18.662 3.826 -4.017 1.00 88.44 81 ARG A N 1
ATOM 626 C CA . ARG A 1 81 ? 19.317 2.519 -3.836 1.00 88.44 81 ARG A CA 1
ATOM 627 C C . ARG A 1 81 ? 18.362 1.333 -3.953 1.00 88.44 81 ARG A C 1
ATOM 629 O O . ARG A 1 81 ? 18.784 0.260 -4.374 1.00 88.44 81 ARG A O 1
ATOM 636 N N . MET A 1 82 ? 17.112 1.488 -3.523 1.00 85.81 82 MET A N 1
ATOM 637 C CA . MET A 1 82 ? 16.097 0.447 -3.685 1.00 85.81 82 MET A CA 1
ATOM 638 C C . MET A 1 82 ? 15.695 0.288 -5.152 1.00 85.81 82 MET A C 1
ATOM 640 O O . MET A 1 82 ? 15.548 -0.842 -5.607 1.00 85.81 82 MET A O 1
ATOM 644 N N . GLU A 1 83 ? 15.543 1.394 -5.881 1.00 87.62 83 GLU A N 1
ATOM 645 C CA . GLU A 1 83 ? 15.235 1.390 -7.313 1.00 87.62 83 GLU A CA 1
ATOM 646 C C . GLU A 1 83 ? 16.371 0.764 -8.126 1.00 87.62 83 GLU A C 1
ATOM 648 O O . GLU A 1 83 ? 16.107 -0.147 -8.906 1.00 87.62 83 GLU A O 1
ATOM 653 N N . ASP A 1 84 ? 17.625 1.153 -7.884 1.00 89.88 84 ASP A N 1
ATOM 654 C CA . ASP A 1 84 ? 18.793 0.607 -8.589 1.00 89.88 84 ASP A CA 1
ATOM 655 C C . ASP A 1 84 ? 18.918 -0.907 -8.382 1.00 89.88 84 ASP A C 1
ATOM 657 O O . ASP A 1 84 ? 19.028 -1.668 -9.344 1.00 89.88 84 ASP A O 1
ATOM 661 N N . ARG A 1 85 ? 18.801 -1.371 -7.127 1.00 89.25 85 ARG A N 1
ATOM 662 C CA . ARG A 1 85 ? 18.808 -2.810 -6.809 1.00 89.25 85 ARG A CA 1
ATOM 663 C C . ARG A 1 85 ? 17.674 -3.560 -7.492 1.00 89.25 85 ARG A C 1
ATOM 665 O O . ARG A 1 85 ? 17.839 -4.718 -7.865 1.00 89.25 85 ARG A O 1
ATOM 672 N N . MET A 1 86 ? 16.512 -2.927 -7.616 1.00 89.94 86 MET A N 1
ATOM 673 C CA . MET A 1 86 ? 15.356 -3.542 -8.251 1.00 89.94 86 MET A CA 1
ATOM 674 C C . MET A 1 86 ? 15.536 -3.627 -9.765 1.00 89.94 86 MET A C 1
ATOM 676 O O . MET A 1 86 ? 15.297 -4.689 -10.331 1.00 89.94 86 MET A O 1
ATOM 680 N N . LYS A 1 87 ? 16.014 -2.559 -10.412 1.00 90.75 87 LYS A N 1
ATOM 681 C CA . LYS A 1 87 ? 16.351 -2.573 -11.840 1.00 90.75 87 LYS A CA 1
ATOM 682 C C . LYS A 1 87 ? 17.375 -3.658 -12.165 1.00 90.75 87 LYS A C 1
ATOM 684 O O . LYS A 1 87 ? 17.161 -4.439 -13.088 1.00 90.75 87 LYS A O 1
ATOM 689 N N . GLU A 1 88 ? 18.443 -3.746 -11.373 1.00 91.06 88 GLU A N 1
ATOM 690 C CA . GLU A 1 88 ? 19.499 -4.747 -11.547 1.00 91.06 88 GLU A CA 1
ATOM 691 C C . GLU A 1 88 ? 18.964 -6.177 -11.378 1.00 91.06 88 GLU A C 1
ATOM 693 O O . GLU A 1 88 ? 19.212 -7.041 -12.221 1.00 91.06 88 GLU A O 1
ATOM 698 N N . ALA A 1 89 ? 18.168 -6.426 -10.333 1.00 90.06 89 ALA A N 1
ATOM 699 C CA . ALA A 1 89 ? 17.584 -7.741 -10.074 1.00 90.06 89 ALA A CA 1
ATOM 700 C C . ALA A 1 89 ? 16.581 -8.173 -11.157 1.00 90.06 89 ALA A C 1
ATOM 702 O O . ALA A 1 89 ? 16.538 -9.346 -11.530 1.00 90.06 89 ALA A O 1
ATOM 703 N N . LEU A 1 90 ? 15.784 -7.232 -11.672 1.00 92.38 90 LEU A N 1
ATOM 704 C CA . LEU A 1 90 ? 14.797 -7.493 -12.722 1.00 92.38 90 LEU A CA 1
ATOM 705 C C . LEU A 1 90 ? 15.406 -7.515 -14.130 1.00 92.38 90 LEU A C 1
ATOM 707 O O . LEU A 1 90 ? 14.741 -7.990 -15.051 1.00 92.38 90 LEU A O 1
ATOM 711 N N . LYS A 1 91 ? 16.650 -7.037 -14.290 1.00 92.56 91 LYS A N 1
ATOM 712 C CA . LYS A 1 91 ? 17.363 -6.913 -15.573 1.00 92.56 91 LYS A CA 1
ATOM 713 C C . LYS A 1 91 ? 16.525 -6.199 -16.642 1.00 92.56 91 LYS A C 1
ATOM 715 O O . LYS A 1 91 ? 16.468 -6.641 -17.784 1.00 92.56 91 LYS A O 1
ATOM 720 N N . VAL A 1 92 ? 15.843 -5.133 -16.232 1.00 91.75 92 VAL A N 1
ATOM 721 C CA . VAL A 1 92 ? 14.924 -4.342 -17.068 1.00 91.75 92 VAL A CA 1
ATOM 722 C C . VAL A 1 92 ? 15.644 -3.171 -17.720 1.00 91.75 92 VAL A C 1
ATOM 724 O O . VAL A 1 92 ? 16.544 -2.586 -17.113 1.00 91.75 92 VAL A O 1
ATOM 727 N N . THR A 1 93 ? 15.227 -2.801 -18.930 1.00 90.94 93 THR A N 1
ATOM 7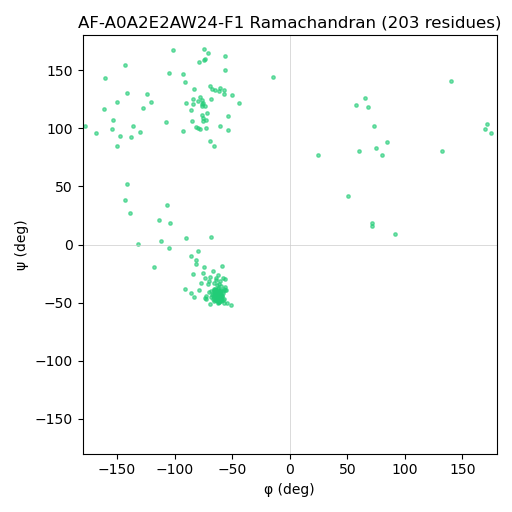28 C CA . THR A 1 93 ? 15.696 -1.556 -19.562 1.00 90.94 93 THR A CA 1
ATOM 729 C C . THR A 1 93 ? 15.037 -0.329 -18.926 1.00 90.94 93 THR A C 1
ATOM 731 O O . THR A 1 93 ? 14.073 -0.446 -18.162 1.00 90.94 93 THR A O 1
ATOM 734 N N . ASP A 1 94 ? 15.532 0.874 -19.231 1.00 89.38 94 ASP A N 1
ATOM 735 C CA . ASP A 1 94 ? 14.922 2.111 -18.728 1.00 89.38 94 ASP A CA 1
ATOM 736 C C . ASP A 1 94 ? 13.507 2.331 -19.290 1.00 89.38 94 ASP A C 1
ATOM 738 O O . ASP A 1 94 ? 12.624 2.824 -18.580 1.00 89.38 94 ASP A O 1
ATOM 742 N N . GLU A 1 95 ? 13.253 1.897 -20.527 1.00 90.62 95 GLU A N 1
ATOM 743 C CA . GLU A 1 95 ? 11.932 1.937 -21.153 1.00 90.62 95 GLU A CA 1
ATOM 744 C C . GLU A 1 95 ? 10.955 0.998 -20.438 1.00 90.62 95 GLU A C 1
ATOM 746 O O . GLU A 1 95 ? 9.860 1.421 -20.060 1.00 90.62 95 GLU A O 1
ATOM 751 N N . GLU A 1 96 ? 11.354 -0.251 -20.183 1.00 91.69 96 GLU A N 1
ATOM 752 C CA . GLU A 1 96 ? 10.535 -1.213 -19.434 1.00 91.69 96 GLU A CA 1
ATOM 753 C C . GLU A 1 96 ? 10.296 -0.740 -17.998 1.00 91.69 96 GLU A C 1
ATOM 755 O O . GLU A 1 96 ? 9.179 -0.818 -17.474 1.00 91.69 96 GLU A O 1
ATOM 760 N N . TRP A 1 97 ? 11.327 -0.180 -17.365 1.00 92.50 97 TRP A N 1
ATOM 761 C CA . TRP A 1 97 ? 11.221 0.364 -16.020 1.00 92.50 97 TRP A CA 1
ATOM 762 C C . TRP A 1 97 ? 10.201 1.497 -15.930 1.00 92.50 97 TRP A C 1
ATOM 764 O O . TRP A 1 97 ? 9.429 1.533 -14.973 1.00 92.50 97 TRP A O 1
ATOM 774 N N . SER A 1 98 ? 10.130 2.380 -16.931 1.00 93.69 98 SER A N 1
ATOM 775 C CA . SER A 1 98 ? 9.147 3.473 -16.955 1.00 93.69 98 SER A CA 1
ATOM 776 C C . SER A 1 98 ? 7.692 2.976 -16.887 1.00 93.69 98 SER A C 1
ATOM 778 O O . SER A 1 98 ? 6.824 3.647 -16.322 1.00 93.69 98 SER A O 1
ATOM 780 N N . VAL A 1 99 ? 7.430 1.764 -17.394 1.00 95.19 99 VAL A N 1
ATOM 781 C CA . VAL A 1 99 ? 6.116 1.108 -17.367 1.00 95.19 99 VAL A CA 1
ATOM 782 C C . VAL A 1 99 ? 5.897 0.339 -16.060 1.00 95.19 99 VAL A C 1
ATOM 784 O O . VAL A 1 99 ? 4.809 0.397 -15.474 1.00 95.19 99 VAL A O 1
ATOM 787 N N . LEU A 1 100 ? 6.919 -0.374 -15.576 1.00 94.88 100 LEU A N 1
ATOM 788 C CA . LEU A 1 100 ? 6.819 -1.243 -14.399 1.00 94.88 100 LEU A CA 1
ATOM 789 C C . LEU A 1 100 ? 6.873 -0.477 -13.072 1.00 94.88 100 LEU A C 1
ATOM 791 O O . LEU A 1 100 ? 6.109 -0.793 -12.155 1.00 94.88 100 LEU A O 1
ATOM 795 N N . GLN A 1 101 ? 7.706 0.560 -12.961 1.00 93.69 101 GLN A N 1
ATOM 796 C CA . GLN A 1 101 ? 7.884 1.359 -11.744 1.00 93.69 101 GLN A CA 1
ATOM 797 C C . GLN A 1 101 ? 6.555 1.855 -11.147 1.00 93.69 101 GLN A C 1
ATOM 799 O O . GLN A 1 101 ? 6.316 1.599 -9.962 1.00 93.69 101 GLN A O 1
ATOM 804 N N . PRO A 1 102 ? 5.638 2.509 -11.894 1.00 95.75 102 PRO A N 1
ATOM 805 C CA . PRO A 1 102 ? 4.377 2.970 -11.311 1.00 95.75 102 PRO A CA 1
ATOM 806 C C . PRO A 1 102 ? 3.478 1.817 -10.835 1.00 95.75 102 PRO A C 1
ATOM 808 O O . PRO A 1 102 ? 2.725 1.981 -9.872 1.00 95.75 102 PRO A O 1
ATOM 811 N N . ARG A 1 103 ? 3.560 0.632 -11.456 1.00 96.88 103 ARG A N 1
ATOM 812 C CA . ARG A 1 103 ? 2.801 -0.563 -11.047 1.00 96.88 103 ARG A CA 1
ATOM 813 C C . ARG A 1 103 ? 3.364 -1.168 -9.765 1.00 96.88 103 ARG A C 1
ATOM 815 O O . ARG A 1 103 ? 2.602 -1.434 -8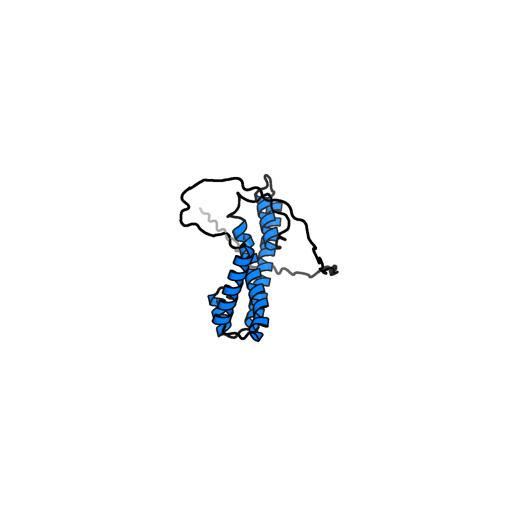.836 1.00 96.88 103 ARG A O 1
ATOM 822 N N . ILE A 1 104 ? 4.686 -1.307 -9.686 1.00 95.44 104 ILE A N 1
ATOM 823 C CA . ILE A 1 104 ? 5.389 -1.792 -8.494 1.00 95.44 104 ILE A CA 1
ATOM 824 C C . ILE A 1 104 ? 5.168 -0.838 -7.317 1.00 95.44 104 ILE A C 1
ATOM 826 O O . ILE A 1 104 ? 4.840 -1.282 -6.212 1.00 95.44 104 ILE A O 1
ATOM 830 N N . LYS A 1 105 ? 5.273 0.476 -7.558 1.00 94.38 105 LYS A N 1
ATOM 831 C CA . LYS A 1 105 ? 4.991 1.509 -6.556 1.00 94.38 105 LYS A CA 1
ATOM 832 C C . LYS A 1 105 ? 3.565 1.375 -6.033 1.00 94.38 105 LYS A C 1
ATOM 834 O O . LYS A 1 105 ? 3.373 1.313 -4.825 1.00 94.38 105 LYS A O 1
ATOM 839 N N . LYS A 1 106 ? 2.579 1.226 -6.925 1.00 95.81 106 LYS A N 1
ATOM 840 C CA . LYS A 1 106 ? 1.176 1.033 -6.539 1.00 95.81 106 LYS A CA 1
ATOM 841 C C . LYS A 1 106 ? 0.966 -0.210 -5.671 1.00 95.81 106 LYS A C 1
ATOM 843 O O . LYS A 1 106 ? 0.265 -0.125 -4.668 1.00 95.81 106 LYS A O 1
ATOM 848 N N . VAL A 1 107 ? 1.571 -1.348 -6.022 1.00 96.56 107 VAL A N 1
ATOM 849 C CA . VAL A 1 107 ? 1.488 -2.574 -5.206 1.00 96.56 107 VAL A CA 1
ATOM 850 C C . VAL A 1 107 ? 2.122 -2.351 -3.835 1.00 96.56 107 VAL A C 1
ATOM 852 O O . VAL A 1 107 ? 1.491 -2.624 -2.819 1.00 96.56 107 VAL A O 1
ATOM 855 N N . THR A 1 108 ? 3.335 -1.803 -3.794 1.00 93.31 108 THR A N 1
ATOM 856 C CA . THR A 1 108 ? 4.060 -1.529 -2.543 1.00 93.31 108 THR A CA 1
ATOM 857 C C . THR A 1 108 ? 3.301 -0.550 -1.644 1.00 93.31 108 THR A C 1
ATOM 859 O O . THR A 1 108 ? 3.233 -0.739 -0.428 1.00 93.31 108 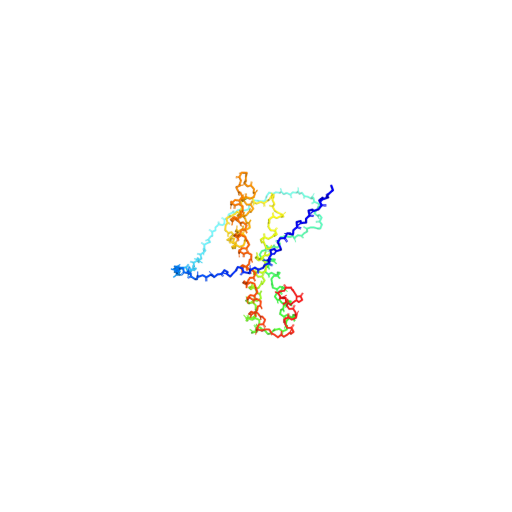THR A O 1
ATOM 862 N N . ASP A 1 109 ? 2.695 0.483 -2.230 1.00 91.50 109 ASP A N 1
ATOM 863 C CA . ASP A 1 109 ? 1.881 1.458 -1.511 1.00 91.50 109 ASP A CA 1
ATOM 864 C C . ASP A 1 109 ? 0.623 0.797 -0.928 1.00 91.50 109 ASP A C 1
ATOM 866 O O . ASP A 1 109 ? 0.401 0.908 0.277 1.00 91.50 109 ASP A O 1
ATOM 870 N N . LEU A 1 110 ? -0.117 0.004 -1.714 1.00 94.00 110 LEU A N 1
ATOM 871 C CA . LEU A 1 110 ? -1.289 -0.754 -1.245 1.00 94.00 110 LEU A CA 1
ATOM 872 C C . LEU A 1 110 ? -0.935 -1.788 -0.159 1.00 94.00 110 LEU A C 1
ATOM 874 O O . LEU A 1 110 ? -1.679 -1.960 0.813 1.00 94.00 110 LEU A O 1
ATOM 878 N N . GLN A 1 111 ? 0.219 -2.454 -0.268 1.00 91.69 111 GLN A N 1
ATOM 879 C CA . GLN A 1 111 ? 0.726 -3.345 0.780 1.00 91.69 111 GLN A CA 1
ATOM 880 C C . GLN A 1 111 ? 1.028 -2.579 2.070 1.00 91.69 111 GLN A C 1
ATOM 882 O O . GLN A 1 111 ? 0.638 -3.009 3.160 1.00 91.69 111 GLN A O 1
ATOM 887 N N . ARG A 1 112 ? 1.727 -1.442 1.963 1.00 87.38 112 ARG A N 1
ATOM 888 C CA . ARG A 1 112 ? 2.051 -0.592 3.114 1.00 87.38 112 ARG A CA 1
ATOM 889 C C . ARG A 1 112 ? 0.780 -0.092 3.776 1.00 87.38 112 ARG A C 1
ATOM 891 O O . ARG A 1 112 ? 0.685 -0.117 4.994 1.00 87.38 112 ARG A O 1
ATOM 898 N N . GLU A 1 113 ? -0.187 0.337 2.987 1.00 85.19 113 GLU A N 1
ATOM 899 C CA . GLU A 1 113 ? -1.496 0.785 3.436 1.00 85.19 113 GLU A CA 1
ATOM 900 C C . GLU A 1 113 ? -2.265 -0.294 4.198 1.00 85.19 113 GLU A C 1
ATOM 902 O O . GLU A 1 113 ? -2.784 -0.023 5.284 1.00 85.19 113 GLU A O 1
ATOM 907 N N . SER A 1 114 ? -2.247 -1.523 3.683 1.00 84.31 114 SER A N 1
ATOM 908 C CA . SER A 1 114 ? -2.862 -2.690 4.320 1.00 84.31 114 SER A CA 1
ATOM 909 C C . SER A 1 114 ? -2.178 -3.051 5.646 1.00 84.31 114 SER A C 1
ATOM 911 O O . SER A 1 114 ? -2.842 -3.352 6.637 1.00 84.31 114 SER A O 1
ATOM 913 N N . ARG A 1 115 ? -0.840 -2.964 5.705 1.00 77.75 115 ARG A N 1
ATOM 914 C CA . ARG A 1 115 ? -0.044 -3.253 6.916 1.00 77.75 115 ARG A CA 1
ATOM 915 C C . ARG A 1 115 ? -0.080 -2.118 7.946 1.00 77.75 115 ARG A C 1
ATOM 917 O O . ARG A 1 115 ? -0.057 -2.371 9.151 1.00 77.75 115 ARG A O 1
ATOM 924 N N . ALA A 1 116 ? -0.163 -0.865 7.504 1.00 67.50 116 ALA A N 1
ATOM 925 C CA . ALA A 1 116 ? -0.153 0.312 8.372 1.00 67.50 116 ALA A CA 1
ATOM 926 C C . ALA A 1 116 ? -1.375 0.370 9.299 1.00 67.50 116 ALA A C 1
ATOM 928 O O . ALA A 1 116 ? -1.248 0.854 10.425 1.00 67.50 116 ALA A O 1
ATOM 929 N N . GLY A 1 117 ? -2.520 -0.171 8.865 1.00 60.44 117 GLY A N 1
ATOM 930 C CA . GLY A 1 117 ? -3.708 -0.323 9.710 1.00 60.44 117 GLY A C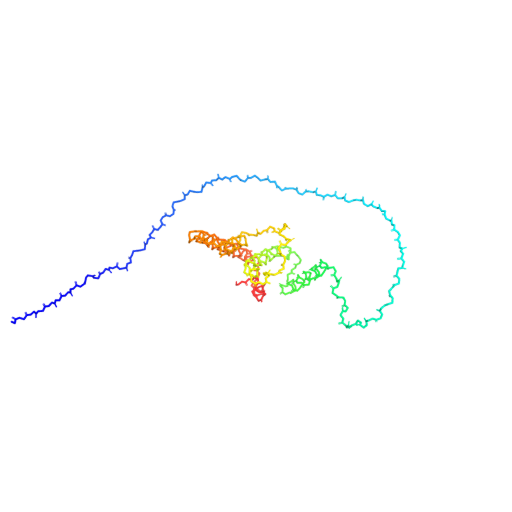A 1
ATOM 931 C C . GLY A 1 117 ? -3.491 -1.241 10.920 1.00 60.44 117 GLY A C 1
ATOM 932 O O . GLY A 1 117 ? -4.140 -1.056 11.942 1.00 60.44 117 GLY A O 1
ATOM 933 N N . MET A 1 118 ? -2.547 -2.186 10.845 1.00 55.72 118 MET A N 1
ATOM 934 C CA . MET A 1 118 ? -2.216 -3.098 11.950 1.00 55.72 118 MET A CA 1
ATOM 935 C C . MET A 1 118 ? -1.102 -2.555 12.851 1.00 55.72 118 MET A C 1
ATOM 937 O O . MET A 1 118 ? -1.159 -2.694 14.070 1.00 55.72 118 MET A O 1
ATOM 941 N N . MET A 1 119 ? -0.089 -1.909 12.270 1.00 54.50 119 MET A N 1
ATOM 942 C CA . MET A 1 119 ? 1.137 -1.560 12.998 1.00 54.50 119 MET A CA 1
ATOM 943 C C . MET A 1 119 ? 1.030 -0.253 13.804 1.00 54.50 119 MET A C 1
ATOM 945 O O . MET A 1 119 ? 1.712 -0.094 14.815 1.00 54.50 119 MET A O 1
ATOM 949 N N . ARG A 1 120 ? 0.148 0.679 13.410 1.00 56.19 120 ARG A N 1
ATOM 950 C CA . ARG A 1 120 ? -0.066 1.932 14.162 1.00 56.19 120 ARG A CA 1
ATOM 951 C C . ARG A 1 120 ? -0.880 1.767 15.446 1.00 56.19 120 ARG A C 1
ATOM 953 O O . ARG A 1 120 ? -0.711 2.583 16.345 1.00 56.19 120 ARG A O 1
ATOM 960 N N . GLY A 1 121 ? -1.716 0.733 15.552 1.00 52.69 121 GLY A N 1
ATOM 961 C CA . GLY A 1 121 ? -2.603 0.537 16.708 1.00 52.69 121 GLY A CA 1
ATOM 962 C C . GLY A 1 121 ? -1.901 0.048 17.980 1.00 52.69 121 GLY A C 1
ATOM 963 O O . GLY A 1 121 ? -2.437 0.209 19.070 1.00 52.69 121 GLY A O 1
ATOM 964 N N . TRP A 1 122 ? -0.695 -0.521 17.860 1.00 44.94 122 TRP A N 1
AT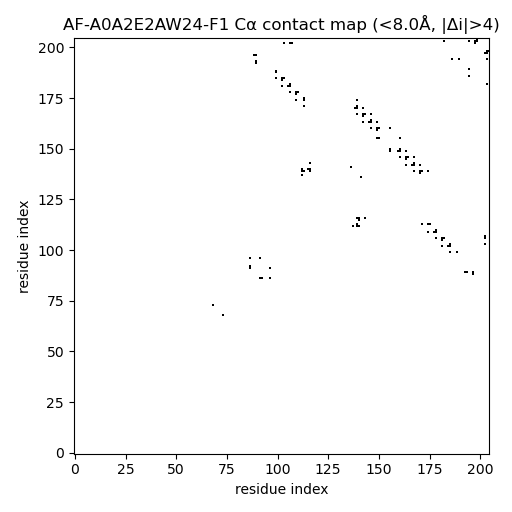OM 965 C CA . TRP A 1 122 ? -0.051 -1.261 18.956 1.00 44.94 122 TRP A CA 1
ATOM 966 C C . TRP A 1 122 ? 1.282 -0.677 19.445 1.00 44.94 122 TRP A C 1
ATOM 968 O O . TRP A 1 122 ? 1.697 -0.974 20.558 1.00 44.94 122 TRP A O 1
ATOM 978 N N . GLY A 1 123 ? 1.952 0.169 18.655 1.00 47.72 123 GLY A N 1
ATOM 979 C CA . GLY A 1 123 ? 3.326 0.613 18.945 1.00 47.72 123 GLY A CA 1
ATOM 980 C C . GLY A 1 123 ? 3.507 2.086 19.320 1.00 47.72 123 GLY A C 1
ATOM 981 O O . GLY A 1 123 ? 4.644 2.522 19.466 1.00 47.72 123 GLY A O 1
ATOM 982 N N . ARG A 1 124 ? 2.434 2.885 19.426 1.00 49.25 124 ARG A N 1
ATOM 983 C CA . ARG A 1 124 ? 2.566 4.351 19.561 1.00 49.25 124 ARG A CA 1
ATOM 984 C C . ARG A 1 124 ? 1.619 5.021 20.556 1.00 49.25 124 ARG A C 1
ATOM 986 O O . ARG A 1 124 ? 1.324 6.203 20.421 1.00 49.25 124 ARG A O 1
ATOM 993 N N . ARG A 1 125 ? 1.165 4.305 21.587 1.00 47.47 125 ARG A N 1
ATOM 994 C CA . ARG A 1 125 ? 0.200 4.835 22.574 1.00 47.47 125 ARG A CA 1
ATOM 995 C C . ARG A 1 125 ? 0.744 5.949 23.494 1.00 47.47 125 ARG A C 1
ATOM 997 O O . ARG A 1 125 ? 0.041 6.352 24.409 1.00 47.47 125 ARG A O 1
ATOM 1004 N N . GLY A 1 126 ? 1.962 6.454 23.276 1.00 42.00 126 GLY A N 1
ATOM 1005 C CA . GLY A 1 126 ? 2.608 7.419 24.178 1.00 42.00 126 GLY A CA 1
ATOM 1006 C C . GLY A 1 126 ? 3.237 8.655 23.533 1.00 42.00 126 GLY A C 1
ATOM 1007 O O . GLY A 1 126 ? 3.799 9.465 24.258 1.00 42.00 126 GLY A O 1
ATOM 1008 N N . GLN A 1 127 ? 3.186 8.833 22.209 1.00 40.38 127 GLN A N 1
ATOM 1009 C CA . GLN A 1 127 ? 3.868 9.961 21.563 1.00 40.38 127 GLN A CA 1
ATOM 1010 C C . GLN A 1 127 ? 3.121 10.384 20.292 1.00 40.38 127 GLN A C 1
ATOM 1012 O O . GLN A 1 127 ? 2.911 9.567 19.398 1.00 40.38 127 GLN A O 1
ATOM 1017 N N . GLU A 1 128 ? 2.725 11.656 20.239 1.00 42.69 128 GLU A N 1
ATOM 1018 C CA . GLU A 1 128 ? 1.884 12.314 19.222 1.00 42.69 128 GLU A CA 1
ATOM 1019 C C . GLU A 1 128 ? 0.373 12.099 19.350 1.00 42.69 128 GLU A C 1
ATOM 1021 O O . GLU A 1 128 ? -0.256 11.404 18.556 1.00 42.69 128 GLU A O 1
ATOM 1026 N N . ARG A 1 129 ? -0.218 12.821 20.311 1.00 46.12 129 ARG A N 1
ATOM 1027 C CA . ARG A 1 129 ? -1.588 13.343 20.184 1.00 46.12 129 ARG A CA 1
ATOM 1028 C C . ARG A 1 129 ? -1.660 14.702 19.464 1.00 46.12 129 ARG A C 1
ATOM 1030 O O . ARG A 1 129 ? -2.743 15.080 19.045 1.00 46.12 129 ARG A O 1
ATOM 1037 N N . ASP A 1 130 ? -0.528 15.366 19.213 1.00 38.97 130 ASP A N 1
ATOM 1038 C CA . ASP A 1 130 ? -0.523 16.782 18.795 1.00 38.97 130 ASP A CA 1
ATOM 1039 C C . ASP A 1 130 ? -0.018 17.035 17.361 1.00 38.97 130 ASP A C 1
ATOM 1041 O O . ASP A 1 130 ? 0.403 18.137 17.027 1.00 38.97 130 ASP A O 1
ATOM 1045 N N . ASN A 1 131 ? -0.044 16.026 16.483 1.00 42.25 131 ASN A N 1
ATOM 1046 C CA . ASN A 1 131 ? 0.250 16.220 15.054 1.00 42.25 131 ASN A CA 1
ATOM 1047 C C . ASN A 1 131 ? -0.674 15.360 14.173 1.00 42.25 131 ASN A C 1
ATOM 1049 O O . ASN A 1 131 ? -0.235 14.541 13.365 1.00 42.25 131 ASN A O 1
ATOM 1053 N N . GLU A 1 132 ? -1.981 15.487 14.419 1.00 46.03 132 GLU A N 1
ATOM 1054 C CA . GLU A 1 132 ? -3.065 14.831 13.668 1.00 46.03 132 GLU A CA 1
ATOM 1055 C C . GLU A 1 132 ? -3.561 15.678 12.476 1.00 46.03 132 GLU A C 1
ATOM 1057 O O . GLU A 1 132 ? -4.489 15.304 11.760 1.00 46.03 132 GLU A O 1
ATOM 1062 N N . SER A 1 133 ? -2.910 16.804 12.204 1.00 45.31 133 SER A N 1
ATOM 1063 C CA . SER A 1 133 ? -3.237 17.653 11.065 1.00 45.31 133 SER A CA 1
ATOM 1064 C C . SER A 1 133 ? -2.500 17.150 9.814 1.00 45.31 133 SER A C 1
ATOM 1066 O O . SER A 1 133 ? -1.276 17.170 9.752 1.00 45.31 133 SER A O 1
ATOM 1068 N N . GLU A 1 134 ? -3.270 16.701 8.816 1.00 46.00 134 GLU A N 1
ATOM 1069 C CA . GLU A 1 134 ? -2.900 16.564 7.388 1.00 46.00 134 GLU A CA 1
ATOM 1070 C C . GLU A 1 134 ? -2.301 15.249 6.848 1.00 46.00 134 GLU A C 1
ATOM 1072 O O . GLU A 1 134 ? -1.959 15.185 5.667 1.00 46.00 134 GLU A O 1
ATOM 1077 N N . ARG A 1 135 ? -2.257 14.134 7.593 1.00 57.34 135 ARG A N 1
ATOM 1078 C CA . ARG A 1 135 ? -2.131 12.817 6.921 1.00 57.34 135 ARG A CA 1
ATOM 1079 C C . ARG A 1 135 ? -3.508 12.229 6.677 1.00 57.34 135 ARG A C 1
ATOM 1081 O O . ARG A 1 135 ? -4.078 11.610 7.568 1.00 57.34 135 ARG A O 1
ATOM 1088 N N . GLN A 1 136 ? -4.017 12.416 5.460 1.00 71.31 136 GLN A N 1
ATOM 1089 C CA . GLN A 1 136 ? -5.272 11.822 5.001 1.00 71.31 136 GLN A CA 1
ATOM 1090 C C . GLN A 1 136 ? -5.221 10.300 5.228 1.00 71.31 136 GLN A C 1
ATOM 1092 O O . GLN A 1 136 ? -4.406 9.596 4.628 1.00 71.31 136 GLN A O 1
ATOM 1097 N N . LEU A 1 137 ? -6.026 9.808 6.174 1.00 77.31 137 LEU A N 1
ATOM 1098 C CA . LEU A 1 137 ? -6.117 8.384 6.481 1.00 77.31 137 LEU A CA 1
ATOM 1099 C C . LEU A 1 137 ? -6.790 7.679 5.305 1.00 77.31 137 LEU A C 1
ATOM 1101 O O . LEU A 1 137 ? -7.797 8.156 4.781 1.00 77.31 137 LEU A O 1
ATOM 1105 N N . ASN A 1 138 ? -6.252 6.530 4.901 1.00 87.31 138 ASN A N 1
ATOM 1106 C CA . ASN A 1 138 ? -6.957 5.699 3.931 1.00 87.31 138 ASN A CA 1
ATOM 1107 C C . ASN A 1 138 ? -8.200 5.045 4.586 1.00 87.31 138 ASN A C 1
ATOM 1109 O O . ASN A 1 138 ? -8.303 5.010 5.820 1.00 87.31 138 ASN A O 1
ATOM 1113 N N . PRO A 1 139 ? -9.149 4.500 3.801 1.00 90.38 139 PRO A N 1
ATOM 1114 C CA . PRO A 1 139 ? -10.398 3.958 4.342 1.00 90.38 139 PRO A CA 1
ATOM 1115 C C . PRO A 1 139 ? -10.203 2.869 5.406 1.00 90.38 139 PRO A C 1
ATOM 1117 O O . PRO A 1 139 ? -10.905 2.858 6.416 1.00 90.38 139 PRO A O 1
ATOM 1120 N N . LEU A 1 140 ? -9.221 1.980 5.219 1.00 91.06 140 LEU A N 1
ATOM 1121 C CA . LEU A 1 140 ? -8.901 0.924 6.181 1.00 91.06 140 LEU A CA 1
ATOM 1122 C C . LEU A 1 140 ? -8.355 1.489 7.499 1.00 91.06 140 LEU A C 1
ATOM 1124 O O . LEU A 1 140 ? -8.750 1.037 8.572 1.00 91.06 140 LEU A O 1
ATOM 1128 N N . GLN A 1 141 ? -7.472 2.486 7.434 1.00 88.81 141 GLN A N 1
ATOM 1129 C CA . GLN A 1 141 ? -6.921 3.165 8.607 1.00 88.81 141 GLN A CA 1
ATOM 1130 C C . GLN A 1 141 ? -8.006 3.923 9.368 1.00 88.81 141 GLN A C 1
ATOM 1132 O O . GLN A 1 141 ? -8.044 3.850 10.595 1.00 88.81 141 GLN A O 1
ATOM 1137 N N . GLN A 1 142 ? -8.905 4.606 8.658 1.00 90.75 142 GLN A N 1
ATOM 1138 C CA . GLN A 1 142 ? -10.032 5.286 9.287 1.00 90.75 142 GLN A CA 1
ATOM 1139 C C . GLN A 1 142 ? -10.965 4.284 9.975 1.00 90.75 142 GLN A C 1
ATOM 1141 O O . GLN A 1 142 ? -11.310 4.472 11.136 1.00 90.75 142 GLN A O 1
ATOM 1146 N N . ALA A 1 143 ? -11.324 3.185 9.305 1.00 93.00 143 ALA A N 1
ATOM 1147 C CA . ALA A 1 143 ? -12.181 2.161 9.896 1.00 93.00 143 ALA A CA 1
ATOM 1148 C C . ALA A 1 143 ? -11.527 1.479 11.113 1.00 93.00 143 ALA A C 1
ATOM 1150 O O . ALA A 1 143 ? -12.212 1.160 12.084 1.00 93.00 143 ALA A O 1
ATOM 1151 N N . ALA A 1 144 ? -10.200 1.298 11.095 1.00 92.00 144 ALA A N 1
ATOM 1152 C CA . ALA A 1 144 ? -9.441 0.797 12.239 1.00 92.00 144 ALA A CA 1
ATOM 1153 C C . ALA A 1 144 ? -9.472 1.780 13.420 1.00 92.00 144 ALA A C 1
ATOM 1155 O O . ALA A 1 144 ? -9.735 1.366 14.549 1.00 92.00 144 ALA A O 1
ATOM 1156 N N . LYS A 1 145 ? -9.254 3.077 13.156 1.00 90.50 145 LYS A N 1
ATOM 1157 C CA . LYS A 1 145 ? -9.339 4.142 14.166 1.00 90.50 145 LYS A CA 1
ATOM 1158 C C . LYS A 1 145 ? -10.736 4.201 14.778 1.00 90.50 145 LYS A C 1
ATOM 1160 O O . LYS A 1 145 ? -10.864 4.181 15.994 1.00 90.50 145 LYS A O 1
ATOM 1165 N N . ASP A 1 146 ? -11.776 4.199 13.952 1.00 92.75 146 ASP A N 1
ATOM 1166 C CA . ASP A 1 146 ? -13.167 4.227 14.400 1.00 92.75 146 ASP A CA 1
ATOM 1167 C C . ASP A 1 146 ? -13.527 3.026 15.284 1.00 92.75 146 ASP A C 1
ATOM 1169 O O . ASP A 1 146 ? -14.219 3.181 16.294 1.00 92.75 146 ASP A O 1
ATOM 1173 N N . LEU A 1 147 ? -13.066 1.827 14.905 1.00 95.06 147 LEU A N 1
ATOM 1174 C CA . LEU A 1 147 ? -13.251 0.618 15.702 1.00 95.06 147 LEU A CA 1
ATOM 1175 C C . LEU A 1 147 ? -12.502 0.718 17.036 1.00 95.06 147 LEU A C 1
ATOM 1177 O O . LEU A 1 147 ? -13.059 0.384 18.076 1.00 95.06 147 LEU A O 1
ATOM 1181 N N . GLN A 1 148 ? -11.268 1.219 17.033 1.00 92.50 148 GLN A N 1
ATOM 1182 C CA . GLN A 1 148 ? -10.524 1.452 18.267 1.00 92.50 148 GLN A CA 1
ATOM 1183 C C . GLN A 1 148 ? -11.247 2.459 19.173 1.00 92.50 148 GLN A C 1
ATOM 1185 O O . GLN A 1 148 ? -11.443 2.185 20.353 1.00 92.50 148 GLN A O 1
ATOM 1190 N N . THR A 1 149 ? -11.706 3.586 18.627 1.00 93.56 149 THR A N 1
ATOM 1191 C CA . THR A 1 149 ? -12.409 4.624 19.388 1.00 93.56 149 THR A CA 1
ATOM 1192 C C . THR A 1 149 ? -13.696 4.103 20.025 1.00 93.56 149 THR A C 1
ATOM 1194 O O . THR A 1 149 ? -13.969 4.429 21.177 1.00 93.56 149 THR A O 1
ATOM 1197 N N . VAL A 1 150 ? -14.491 3.281 19.324 1.00 95.81 150 VAL A N 1
ATOM 1198 C CA . VAL A 1 150 ? -15.712 2.718 19.930 1.00 95.81 150 VAL A CA 1
ATOM 1199 C C . VAL A 1 150 ? -15.398 1.689 21.017 1.00 95.81 150 VAL A C 1
ATOM 1201 O O . VAL A 1 150 ? -16.148 1.599 21.980 1.00 95.81 150 VAL A O 1
ATOM 1204 N N . LEU A 1 151 ? -14.289 0.950 20.900 1.00 94.50 151 LEU A N 1
ATOM 1205 C CA . LEU A 1 151 ? -13.845 0.000 21.926 1.00 94.50 151 LEU A CA 1
ATOM 1206 C C . LEU A 1 151 ? -13.268 0.696 23.168 1.00 94.50 151 LEU A C 1
ATOM 1208 O O . LEU A 1 151 ? -13.354 0.150 24.262 1.00 94.50 151 LEU A O 1
ATOM 1212 N N . GLU A 1 152 ? -12.686 1.887 23.010 1.00 94.31 152 GLU A N 1
ATOM 1213 C CA . GLU A 1 152 ? -12.175 2.712 24.116 1.00 94.31 152 GLU A CA 1
ATOM 1214 C C . GLU A 1 152 ? -13.279 3.519 24.820 1.00 94.31 152 GLU A C 1
ATOM 1216 O O . GLU A 1 152 ? -13.076 4.008 25.930 1.00 94.31 152 GLU A O 1
ATOM 1221 N N . LYS A 1 153 ? -14.451 3.670 24.194 1.00 94.50 153 LYS A N 1
ATOM 1222 C CA . LYS A 1 153 ? -15.578 4.414 24.757 1.00 94.50 153 LYS A CA 1
ATOM 1223 C C . LYS A 1 153 ? -16.288 3.598 25.841 1.00 94.50 153 LYS A C 1
ATOM 1225 O O . LYS A 1 153 ? -16.883 2.556 25.566 1.00 94.50 153 LYS A O 1
ATOM 1230 N N . GLU A 1 154 ? -16.335 4.141 27.053 1.00 93.69 154 GLU A N 1
ATOM 1231 C CA . GLU A 1 154 ? -17.156 3.590 28.132 1.00 93.69 154 GLU A CA 1
ATOM 1232 C C . GLU A 1 154 ? -18.647 3.585 27.752 1.00 93.69 154 GLU A C 1
ATOM 1234 O O . GLU A 1 154 ? -19.183 4.555 27.208 1.00 93.69 154 GLU A O 1
ATOM 1239 N N . GLY A 1 155 ? -19.327 2.466 28.011 1.00 93.94 155 GLY A N 1
ATOM 1240 C CA . GLY A 1 155 ? -20.750 2.308 27.697 1.00 93.94 155 GLY A CA 1
ATOM 1241 C C . GLY A 1 155 ? -21.075 2.173 26.204 1.00 93.94 155 GLY A C 1
ATOM 1242 O O . GLY A 1 155 ? -22.234 2.345 25.823 1.00 93.94 155 GLY A O 1
ATOM 1243 N N . ALA A 1 156 ? -20.094 1.878 25.342 1.00 95.75 15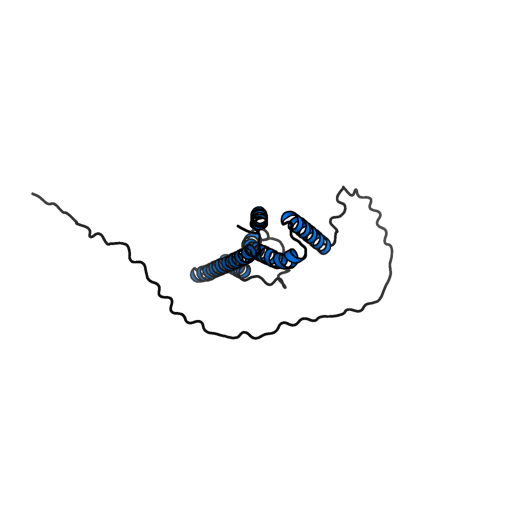6 ALA A N 1
ATOM 1244 C CA . ALA A 1 156 ? -20.370 1.535 23.950 1.00 95.75 156 ALA A CA 1
ATOM 1245 C C . ALA A 1 156 ? -21.327 0.335 23.858 1.00 95.75 156 ALA A C 1
ATOM 1247 O O . ALA A 1 156 ? -21.118 -0.705 24.487 1.00 95.75 156 ALA A O 1
ATOM 1248 N N . THR A 1 157 ? -22.390 0.474 23.065 1.00 97.88 157 THR A N 1
ATOM 1249 C CA . THR A 1 157 ? -23.377 -0.599 22.909 1.00 97.88 157 THR A CA 1
ATOM 1250 C C . THR A 1 157 ? -22.865 -1.682 21.960 1.00 97.88 157 THR A C 1
ATOM 1252 O O . THR A 1 157 ? -22.033 -1.429 21.084 1.00 97.88 157 THR A O 1
ATOM 1255 N N . SER A 1 158 ? -23.406 -2.898 22.085 1.00 97.69 158 SER A N 1
ATOM 1256 C CA . SER A 1 158 ? -23.076 -4.003 21.172 1.00 97.69 158 SER A CA 1
ATOM 1257 C C . SER A 1 158 ? -23.317 -3.627 19.703 1.00 97.69 158 SER A C 1
ATOM 1259 O O . SER A 1 158 ? -22.478 -3.916 18.850 1.00 97.69 158 SER A O 1
ATOM 1261 N N . ASP A 1 159 ? -24.396 -2.893 19.418 1.00 97.62 159 ASP A N 1
ATOM 1262 C CA . ASP A 1 159 ? -24.725 -2.436 18.065 1.00 97.62 159 ASP A CA 1
ATOM 1263 C C . ASP A 1 159 ? -23.696 -1.440 17.510 1.00 97.62 159 ASP A C 1
ATOM 1265 O O . ASP A 1 159 ? -23.324 -1.525 16.339 1.00 97.62 159 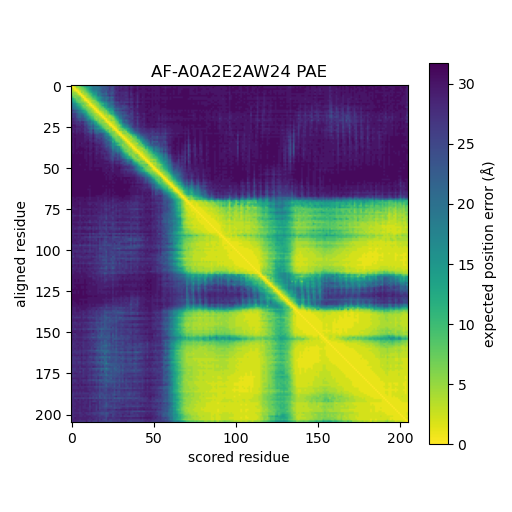ASP A O 1
ATOM 1269 N N . GLN A 1 160 ? -23.179 -0.531 18.346 1.00 96.94 160 GLN A N 1
ATOM 1270 C CA . GLN A 1 160 ? -22.134 0.420 17.946 1.00 96.94 160 GLN A CA 1
ATOM 1271 C C . GLN A 1 160 ? -20.823 -0.298 17.607 1.00 96.94 160 GLN A C 1
ATOM 1273 O O . GLN A 1 160 ? -20.206 -0.007 16.579 1.00 96.94 160 GLN A O 1
ATOM 1278 N N . ILE A 1 161 ? -20.420 -1.264 18.438 1.00 97.88 161 ILE A N 1
ATOM 1279 C CA . ILE A 1 161 ? -19.220 -2.076 18.202 1.00 97.88 161 ILE A CA 1
ATOM 1280 C C . ILE A 1 161 ? -19.388 -2.903 16.924 1.00 97.88 161 ILE A C 1
ATOM 1282 O O . ILE A 1 161 ? -18.495 -2.916 16.075 1.00 97.88 161 ILE A O 1
ATOM 1286 N N . LYS A 1 162 ? -20.548 -3.546 16.746 1.00 98.19 162 LYS A N 1
ATOM 1287 C CA . LYS A 1 162 ? -20.854 -4.355 15.562 1.00 98.19 162 LYS A CA 1
ATOM 1288 C C . LYS A 1 162 ? -20.788 -3.528 14.279 1.00 98.19 162 LYS A C 1
ATOM 1290 O O . LYS A 1 162 ? -20.118 -3.937 13.335 1.00 98.19 162 LYS A O 1
ATOM 1295 N N . ALA A 1 163 ? -21.395 -2.342 14.266 1.00 98.31 163 ALA A N 1
ATOM 1296 C CA . ALA A 1 163 ? -21.370 -1.459 13.104 1.00 98.31 163 ALA A CA 1
ATOM 1297 C C . ALA A 1 163 ? -19.938 -1.064 12.694 1.00 98.31 163 ALA A C 1
ATOM 1299 O O . ALA A 1 163 ? -19.596 -1.116 11.511 1.00 98.31 163 ALA A O 1
ATOM 1300 N N . LYS A 1 164 ? -19.070 -0.706 13.654 1.00 97.81 164 LYS A N 1
ATOM 1301 C CA . LYS A 1 164 ? -17.666 -0.362 13.356 1.00 97.81 164 LYS A CA 1
ATOM 1302 C C . LYS A 1 164 ? -16.831 -1.576 12.955 1.00 97.81 164 LYS A C 1
ATOM 1304 O O . LYS A 1 164 ? -15.969 -1.459 12.086 1.00 97.81 164 LYS A O 1
ATOM 1309 N N . LEU A 1 165 ? -17.107 -2.743 13.532 1.00 97.88 165 LEU A N 1
ATOM 1310 C CA . LEU A 1 165 ? -16.445 -3.990 13.159 1.00 97.88 165 LEU A CA 1
ATOM 1311 C C . LEU A 1 165 ? -16.778 -4.397 11.718 1.00 97.88 165 LEU A C 1
ATOM 1313 O O . LEU A 1 165 ? -15.881 -4.783 10.967 1.00 97.88 165 LEU A O 1
ATOM 1317 N N . ASP A 1 166 ? -18.042 -4.281 11.319 1.00 98.25 166 ASP A N 1
ATOM 1318 C CA . ASP A 1 166 ? -18.473 -4.579 9.954 1.00 98.25 166 ASP A CA 1
ATOM 1319 C C . ASP A 1 166 ? -17.856 -3.590 8.951 1.00 98.25 166 ASP A C 1
ATOM 1321 O O . ASP A 1 166 ? -17.362 -4.010 7.902 1.00 98.25 166 ASP A O 1
ATOM 1325 N N . ALA A 1 167 ? -17.766 -2.302 9.306 1.00 97.19 167 ALA A N 1
ATOM 1326 C CA . ALA A 1 167 ? -17.066 -1.302 8.499 1.00 97.19 167 ALA A CA 1
ATOM 1327 C C . ALA A 1 167 ? -15.569 -1.622 8.329 1.00 97.19 167 ALA A C 1
ATOM 1329 O O . ALA A 1 167 ? -15.048 -1.562 7.215 1.00 97.19 167 ALA A O 1
ATOM 1330 N N . TYR A 1 168 ? -14.879 -2.017 9.405 1.00 95.88 168 TYR A N 1
ATOM 1331 C CA . TYR A 1 168 ? -13.473 -2.427 9.347 1.00 95.88 168 TYR A CA 1
ATOM 1332 C C . TYR A 1 168 ? -13.261 -3.653 8.453 1.00 95.88 168 TYR A C 1
ATOM 1334 O O . TYR A 1 168 ? -12.359 -3.663 7.615 1.00 95.88 168 TYR A O 1
ATOM 1342 N N . ARG A 1 169 ? -14.117 -4.674 8.581 1.00 96.62 169 ARG A N 1
ATOM 1343 C CA . ARG A 1 169 ? -14.063 -5.876 7.735 1.00 96.62 169 ARG A CA 1
ATOM 1344 C C . ARG A 1 169 ? -14.279 -5.540 6.263 1.00 96.62 169 ARG A C 1
ATOM 1346 O O . ARG A 1 169 ? -13.498 -5.987 5.430 1.00 96.62 169 ARG A O 1
ATOM 1353 N N . ALA A 1 170 ? -15.283 -4.721 5.953 1.00 97.00 170 ALA A N 1
ATOM 1354 C CA . ALA A 1 170 ? -15.554 -4.284 4.587 1.00 97.00 170 ALA A CA 1
ATOM 1355 C C . ALA A 1 170 ? -14.370 -3.504 3.992 1.00 97.00 170 ALA A C 1
ATOM 1357 O O . ALA A 1 170 ? -13.959 -3.782 2.865 1.00 97.00 170 ALA A O 1
ATOM 1358 N N . ALA A 1 171 ? -13.780 -2.582 4.761 1.00 94.81 171 ALA A N 1
ATOM 1359 C CA . ALA A 1 171 ? -12.605 -1.829 4.331 1.00 94.81 171 ALA A CA 1
ATOM 1360 C C . ALA A 1 171 ? -11.395 -2.744 4.084 1.00 94.81 171 ALA A C 1
ATOM 1362 O O . ALA A 1 171 ? -10.700 -2.580 3.085 1.00 94.81 171 ALA A O 1
ATOM 1363 N N . LYS A 1 172 ? -11.178 -3.749 4.943 1.00 94.06 172 LYS A N 1
ATOM 1364 C CA . LYS A 1 172 ? -10.105 -4.736 4.769 1.00 94.06 172 LYS A CA 1
ATOM 1365 C C . LYS A 1 172 ? -10.283 -5.535 3.479 1.00 94.06 172 LYS A C 1
ATOM 1367 O O . LYS A 1 172 ? -9.356 -5.605 2.679 1.00 94.06 172 LYS A O 1
ATOM 1372 N N . THR A 1 173 ? -11.480 -6.074 3.247 1.00 95.88 173 THR A N 1
ATOM 1373 C CA . THR A 1 173 ? -11.793 -6.816 2.017 1.00 95.88 173 THR A CA 1
ATOM 1374 C C . THR A 1 173 ? -11.616 -5.950 0.769 1.00 95.88 173 THR A C 1
ATOM 1376 O O . THR A 1 173 ? -11.091 -6.426 -0.236 1.00 95.88 173 THR A O 1
ATOM 1379 N N . ALA A 1 174 ? -12.005 -4.672 0.821 1.00 94.56 174 ALA A N 1
ATOM 1380 C CA . ALA A 1 174 ? -11.801 -3.746 -0.290 1.00 94.56 174 ALA A CA 1
ATOM 1381 C C . ALA A 1 174 ? -10.308 -3.505 -0.575 1.00 94.56 174 ALA A C 1
ATOM 1383 O O . ALA A 1 174 ? -9.884 -3.639 -1.722 1.00 94.56 174 ALA A O 1
ATOM 1384 N N . SER A 1 175 ? -9.498 -3.229 0.454 1.00 94.12 175 SER A N 1
ATOM 1385 C CA . SER A 1 175 ? -8.048 -3.039 0.297 1.00 94.12 175 SER A CA 1
ATOM 1386 C C . SER A 1 175 ? -7.345 -4.288 -0.247 1.00 94.12 175 SER A C 1
ATOM 1388 O O . SER A 1 175 ? -6.482 -4.180 -1.117 1.00 94.12 175 SER A O 1
ATOM 1390 N N . GLU A 1 176 ? -7.740 -5.482 0.205 1.00 94.06 176 GLU A N 1
ATOM 1391 C CA . GLU A 1 176 ? -7.223 -6.754 -0.318 1.00 94.06 176 GLU A CA 1
ATOM 1392 C C . GLU A 1 176 ? -7.585 -6.953 -1.798 1.00 94.06 176 GLU A C 1
ATOM 1394 O O . GLU A 1 176 ? -6.734 -7.341 -2.601 1.00 94.06 176 GLU A O 1
ATOM 1399 N N . ALA A 1 177 ? -8.825 -6.642 -2.188 1.00 96.06 177 ALA A N 1
ATOM 1400 C CA . ALA A 1 177 ? -9.262 -6.732 -3.578 1.00 96.06 177 ALA A CA 1
ATOM 1401 C C . ALA A 1 177 ? -8.485 -5.768 -4.493 1.00 96.06 177 ALA A C 1
ATOM 1403 O O . ALA A 1 177 ? -8.065 -6.152 -5.588 1.00 96.06 177 ALA A O 1
ATOM 1404 N N . GLU A 1 178 ? -8.248 -4.533 -4.045 1.00 95.25 178 GLU A N 1
ATOM 1405 C CA . GLU A 1 178 ? -7.453 -3.550 -4.786 1.00 95.25 178 GLU A CA 1
ATOM 1406 C C . GLU A 1 178 ? -5.989 -3.973 -4.926 1.00 95.25 178 GLU A C 1
ATOM 1408 O O . GLU A 1 178 ? -5.424 -3.870 -6.021 1.00 95.25 178 GLU A O 1
ATOM 1413 N N . LEU A 1 179 ? -5.389 -4.503 -3.855 1.00 96.19 179 LEU A N 1
ATOM 1414 C CA . LEU A 1 179 ? -4.031 -5.042 -3.882 1.00 96.19 179 LEU A CA 1
ATOM 1415 C C . LEU A 1 179 ? -3.917 -6.213 -4.865 1.00 96.19 179 LEU A C 1
ATOM 1417 O O . LEU A 1 179 ? -3.013 -6.226 -5.700 1.00 96.19 179 LEU A O 1
ATOM 1421 N N . ASN A 1 180 ? -4.854 -7.162 -4.827 1.00 96.75 180 ASN A N 1
ATOM 1422 C CA . ASN A 1 180 ? -4.857 -8.311 -5.736 1.00 96.75 180 ASN A CA 1
ATOM 1423 C C . ASN A 1 180 ? -5.043 -7.893 -7.198 1.00 96.75 180 ASN A C 1
ATOM 1425 O O . ASN A 1 180 ? -4.364 -8.413 -8.088 1.00 96.75 180 ASN A O 1
ATOM 1429 N N . LYS A 1 181 ? -5.903 -6.903 -7.458 1.00 97.31 181 LYS A N 1
ATOM 1430 C CA . LYS A 1 181 ? -6.061 -6.325 -8.796 1.00 97.31 181 LYS A CA 1
ATOM 1431 C C . LYS A 1 181 ? -4.770 -5.661 -9.279 1.00 97.31 181 LYS A C 1
ATOM 1433 O O . LYS A 1 181 ? -4.383 -5.852 -10.428 1.00 97.31 181 LYS A O 1
ATOM 1438 N N . ALA A 1 182 ? -4.091 -4.903 -8.416 1.00 97.69 182 ALA A N 1
ATOM 1439 C CA . ALA A 1 182 ? -2.822 -4.262 -8.754 1.00 97.69 182 ALA A CA 1
ATOM 1440 C C . ALA A 1 182 ? -1.710 -5.287 -9.028 1.00 97.69 182 ALA A C 1
ATOM 1442 O O . ALA A 1 182 ? -0.976 -5.133 -10.000 1.00 97.69 182 ALA A O 1
ATOM 1443 N N . ARG A 1 183 ? -1.625 -6.353 -8.221 1.00 97.38 183 ARG A N 1
ATOM 1444 C CA . ARG A 1 183 ? -0.688 -7.468 -8.428 1.00 97.38 183 ARG A CA 1
ATOM 1445 C C . ARG A 1 183 ? -0.946 -8.198 -9.744 1.00 97.38 183 ARG A C 1
ATOM 1447 O O . ARG A 1 183 ? -0.004 -8.470 -10.475 1.00 97.38 183 ARG A O 1
ATOM 1454 N N . THR A 1 184 ? -2.213 -8.453 -10.072 1.00 97.88 184 THR A N 1
ATOM 1455 C CA . THR A 1 184 ? -2.596 -9.098 -11.340 1.00 97.88 184 THR A CA 1
ATOM 1456 C C . THR A 1 184 ? -2.179 -8.250 -12.538 1.00 97.88 184 THR A C 1
ATOM 1458 O O . THR A 1 184 ? -1.472 -8.742 -13.408 1.00 97.88 184 THR A O 1
ATOM 1461 N N . GLY A 1 185 ? -2.517 -6.957 -12.537 1.00 97.00 185 GLY A N 1
ATOM 1462 C CA . GLY A 1 185 ? -2.120 -6.059 -13.624 1.00 97.00 185 GLY A CA 1
ATOM 1463 C C . GLY A 1 185 ? -0.609 -5.813 -13.711 1.00 97.00 185 GLY A C 1
ATOM 1464 O O . GLY A 1 185 ? -0.118 -5.432 -14.765 1.00 97.00 185 GLY A O 1
ATOM 1465 N N . LEU A 1 186 ? 0.141 -6.009 -12.619 1.00 97.44 186 LEU A N 1
ATOM 1466 C CA . LEU A 1 186 ? 1.602 -6.030 -12.662 1.00 97.44 186 LEU A CA 1
ATOM 1467 C C . LEU A 1 186 ? 2.100 -7.319 -13.331 1.00 97.44 186 LEU A C 1
ATOM 1469 O O . LEU A 1 186 ? 2.913 -7.230 -14.239 1.00 97.44 186 LEU A O 1
ATOM 1473 N N . ARG A 1 187 ? 1.572 -8.489 -12.951 1.00 97.56 187 ARG A N 1
ATOM 1474 C CA . ARG A 1 187 ? 1.954 -9.793 -13.523 1.00 97.56 187 ARG A CA 1
ATOM 1475 C C . ARG A 1 187 ? 1.773 -9.865 -15.040 1.00 97.56 187 ARG A C 1
ATOM 1477 O O . ARG A 1 187 ? 2.630 -10.407 -15.721 1.00 97.56 187 ARG A O 1
ATOM 1484 N N . GLU A 1 188 ? 0.708 -9.268 -15.571 1.00 97.06 188 GLU A N 1
ATOM 1485 C CA . GLU A 1 188 ? 0.440 -9.200 -17.020 1.00 97.06 188 GLU A CA 1
ATOM 1486 C C . GLU A 1 188 ? 1.555 -8.513 -17.832 1.00 97.06 188 GLU A C 1
ATOM 1488 O O . GLU A 1 188 ? 1.616 -8.684 -19.047 1.00 97.06 188 GLU A O 1
ATOM 1493 N N . LEU A 1 189 ? 2.430 -7.741 -17.179 1.00 95.94 189 LEU A N 1
ATOM 1494 C CA . LEU A 1 189 ? 3.524 -6.997 -17.808 1.00 95.94 189 LEU A CA 1
ATOM 1495 C C . LEU A 1 189 ? 4.900 -7.629 -17.572 1.00 95.94 189 LEU A C 1
ATOM 1497 O O . LEU A 1 189 ? 5.897 -7.092 -18.048 1.00 95.94 189 LEU A O 1
ATOM 1501 N N . LEU A 1 190 ? 4.975 -8.717 -16.803 1.00 96.31 190 LEU A N 1
ATOM 1502 C CA . LEU A 1 190 ? 6.237 -9.313 -16.383 1.00 96.31 190 LEU A CA 1
ATOM 1503 C C . LEU A 1 190 ? 6.546 -10.585 -17.159 1.00 96.31 190 LEU A C 1
ATOM 1505 O O . LEU A 1 190 ? 5.676 -11.388 -17.488 1.00 96.31 190 LEU A O 1
ATOM 1509 N N . THR A 1 191 ? 7.836 -10.813 -17.361 1.00 96.62 191 THR A N 1
ATOM 1510 C CA . THR A 1 191 ? 8.352 -12.146 -17.662 1.00 96.62 191 THR A CA 1
ATOM 1511 C C . THR A 1 191 ? 8.346 -13.013 -16.400 1.00 96.62 191 THR A C 1
ATOM 1513 O O . THR A 1 191 ? 8.418 -12.507 -15.278 1.00 96.62 191 THR A O 1
ATOM 1516 N N . ILE A 1 192 ? 8.360 -14.337 -16.573 1.00 96.50 192 ILE A N 1
ATOM 1517 C CA . ILE A 1 192 ? 8.398 -15.297 -15.455 1.00 96.50 192 ILE A CA 1
ATOM 1518 C C . ILE A 1 192 ? 9.599 -15.063 -14.524 1.00 96.50 192 ILE A C 1
ATOM 1520 O O . ILE A 1 192 ? 9.472 -15.169 -13.306 1.00 96.50 192 ILE A O 1
ATOM 1524 N N . ASN A 1 193 ? 10.758 -14.686 -15.074 1.00 95.25 193 ASN A N 1
ATOM 1525 C CA . ASN A 1 193 ? 11.938 -14.380 -14.264 1.00 95.25 193 ASN A CA 1
ATOM 1526 C C . ASN A 1 193 ? 11.719 -13.143 -13.382 1.00 95.25 193 ASN A C 1
ATOM 1528 O O . ASN A 1 193 ? 12.078 -13.156 -12.208 1.00 95.25 193 ASN A O 1
ATOM 1532 N N . GLN A 1 194 ? 11.116 -12.085 -13.926 1.00 96.44 194 GLN A N 1
ATOM 1533 C CA . GLN A 1 194 ? 10.825 -10.864 -13.172 1.00 96.44 194 GLN A CA 1
ATOM 1534 C C . GLN A 1 194 ? 9.748 -11.106 -12.112 1.00 96.44 194 GLN A C 1
ATOM 1536 O O . GLN A 1 194 ? 9.877 -10.628 -10.987 1.00 96.44 194 GLN A O 1
ATOM 1541 N N . GLU A 1 195 ? 8.713 -11.881 -12.442 1.00 96.56 195 GLU A N 1
ATOM 1542 C CA . GLU A 1 195 ? 7.698 -12.294 -11.475 1.00 96.56 195 GLU A CA 1
ATOM 1543 C C . GLU A 1 195 ? 8.334 -13.039 -10.298 1.00 96.56 195 GLU A C 1
ATOM 1545 O O . GLU A 1 195 ? 8.129 -12.643 -9.152 1.00 96.56 195 GLU A O 1
ATOM 1550 N N . ALA A 1 196 ? 9.176 -14.043 -10.565 1.00 97.12 196 ALA A N 1
ATOM 1551 C CA . ALA A 1 196 ? 9.864 -14.799 -9.521 1.00 97.12 196 ALA A CA 1
ATOM 1552 C C . ALA A 1 196 ? 10.719 -13.898 -8.611 1.00 97.12 196 ALA A C 1
ATOM 1554 O O . ALA A 1 196 ? 10.684 -14.040 -7.388 1.00 97.12 196 ALA A O 1
ATOM 1555 N N . GLN A 1 197 ? 11.436 -12.924 -9.182 1.00 96.19 197 GLN A N 1
ATOM 1556 C CA . GLN A 1 197 ? 12.198 -11.943 -8.402 1.00 96.19 197 GLN A CA 1
ATOM 1557 C C . GLN A 1 197 ? 11.284 -11.095 -7.508 1.00 96.19 197 GLN A C 1
ATOM 1559 O O . GLN A 1 197 ? 11.570 -10.912 -6.325 1.00 96.19 197 GLN A O 1
ATOM 1564 N N . LEU A 1 198 ? 10.151 -10.616 -8.027 1.00 95.81 198 LEU A N 1
ATOM 1565 C CA . LEU A 1 198 ? 9.200 -9.832 -7.235 1.00 95.81 198 LEU A CA 1
ATOM 1566 C C . LEU A 1 198 ? 8.474 -10.655 -6.163 1.00 95.81 198 LEU A C 1
ATOM 1568 O O . LEU A 1 198 ? 8.108 -10.092 -5.127 1.00 95.81 198 LEU A O 1
ATOM 1572 N N . VAL A 1 199 ? 8.290 -11.961 -6.372 1.00 96.62 199 VAL A N 1
ATOM 1573 C CA . VAL A 1 199 ? 7.815 -12.896 -5.339 1.00 96.62 199 VAL A CA 1
ATOM 1574 C C . VAL A 1 199 ? 8.868 -13.040 -4.239 1.00 96.62 199 VAL A C 1
ATOM 1576 O O . VAL A 1 199 ? 8.547 -12.877 -3.064 1.00 96.62 199 VAL A O 1
ATOM 1579 N N . MET A 1 200 ? 10.145 -13.235 -4.589 1.00 94.81 200 MET A N 1
ATOM 1580 C CA . MET A 1 200 ? 11.240 -13.290 -3.605 1.00 94.81 200 MET A CA 1
ATOM 1581 C C . MET A 1 200 ? 11.382 -11.991 -2.798 1.00 94.81 200 MET A C 1
ATOM 1583 O O . MET A 1 200 ? 11.752 -12.022 -1.626 1.00 94.81 200 MET A O 1
ATOM 1587 N N . MET A 1 201 ? 11.058 -10.846 -3.402 1.00 92.25 201 MET A N 1
ATOM 1588 C CA . MET A 1 201 ? 11.027 -9.543 -2.727 1.00 92.25 201 MET A CA 1
ATOM 1589 C C . MET A 1 201 ? 9.752 -9.309 -1.892 1.00 92.25 201 MET A C 1
ATOM 1591 O O . MET A 1 201 ? 9.652 -8.288 -1.210 1.00 92.25 201 MET A O 1
ATOM 1595 N N . GLY A 1 202 ? 8.766 -10.211 -1.943 1.00 93.69 202 GLY A N 1
ATOM 1596 C CA . GLY A 1 202 ? 7.485 -10.088 -1.237 1.00 93.69 202 GLY A CA 1
ATOM 1597 C C . GLY A 1 202 ? 6.544 -9.016 -1.803 1.00 93.69 202 GLY A C 1
ATOM 1598 O O . GLY A 1 202 ? 5.629 -8.556 -1.112 1.00 93.69 202 GLY A O 1
ATOM 1599 N N . ILE A 1 203 ? 6.768 -8.572 -3.042 1.00 94.06 203 ILE A N 1
ATOM 1600 C CA . ILE A 1 203 ? 5.904 -7.616 -3.753 1.00 94.06 203 ILE A CA 1
ATOM 1601 C C . ILE A 1 203 ? 4.724 -8.372 -4.385 1.00 94.06 203 ILE A C 1
ATOM 1603 O O . ILE A 1 203 ? 3.556 -7.977 -4.243 1.00 94.06 203 ILE A O 1
ATOM 1607 N N . LEU A 1 204 ? 5.027 -9.496 -5.029 1.00 95.25 204 LEU A N 1
ATOM 1608 C CA . LEU A 1 204 ? 4.052 -10.451 -5.550 1.00 95.25 204 LEU A CA 1
ATOM 1609 C C . LEU A 1 204 ? 3.922 -11.669 -4.625 1.00 95.25 204 LEU A C 1
ATOM 1611 O O . LEU A 1 204 ? 4.719 -11.841 -3.707 1.00 95.25 204 LEU A O 1
ATOM 1615 N N . GLU A 1 205 ? 2.876 -12.457 -4.872 1.00 88.94 205 GLU A N 1
ATOM 1616 C CA . GLU A 1 205 ? 2.602 -13.769 -4.265 1.00 88.94 205 GLU A CA 1
ATOM 1617 C C . GLU A 1 205 ? 2.396 -14.785 -5.390 1.00 88.94 205 GLU A C 1
ATOM 1619 O O . GLU A 1 205 ? 1.857 -14.357 -6.451 1.00 88.94 205 GLU A O 1
#

Sequence (205 aa):
MNRPITMKTPVQPRNQPLRFQWRKTMSKSKFTAMSLCALLCVLTAGIGLQLPTATAQERNAGPGGDRGGNREDMRARWQQRMEDRMKEALKVTDEEWSVLQPRIKKVTDLQRESRAGMMRGWGRRGQERDNESERQLNPLQQAAKDLQTVLEKEGATSDQIKAKLDAYRAAKTASEAELNKARTGLRELLTINQEAQLVMMGILE

pLDDT: mean 72.25, std 23.77, range [30.28, 98.31]

Radius of gyration: 29.42 Å; Cα contacts (8 Å, |Δi|>4): 68; chains: 1; bounding box: 83×98×56 Å